Protein AF-A0A820RB05-F1 (afdb_monomer)

Foldseek 3Di:
DPDPPVPVVVVVVVVVVVPPDDPDPPPVVNVVVVVVVLLVVLLVLLCCVQVVDLLRVLVQLLQQLLVQLLCCCLPQVLQCCQCQVLVHSVLSCLLSVLLVLLLVLLLVVCVVCCVPFLALLLLLLQLLVLLCLLVCVLVDHDPDRDSVVSNVNSPSNSSNSNSSSNNNVSSLVVLCVVQVPPPDDDPSDRNSSSNVSNSVVSNVVCNVPVSVVLNVVQVVCCVVPVHSSVSCCVSSNVSSNVSSVSSNVSCPSAPPSVDSRDDRD

Solvent-accessible surface area (backbone atoms only — not comparable to full-atom values): 13908 Å² total; per-residue (Å²): 139,90,73,83,64,70,65,54,53,56,54,51,50,56,51,53,66,69,67,64,81,78,92,63,93,64,54,67,67,57,55,49,52,51,51,51,51,53,49,52,51,28,27,53,51,13,44,48,54,30,71,70,35,79,88,41,43,45,48,52,54,51,48,20,50,49,58,31,52,54,50,40,43,52,71,53,44,34,42,47,44,14,40,72,73,54,71,36,55,73,44,19,57,53,24,40,47,22,19,55,52,13,23,55,53,15,41,52,50,44,64,76,36,43,87,79,56,76,33,36,55,43,30,44,46,49,22,34,56,38,56,57,63,54,52,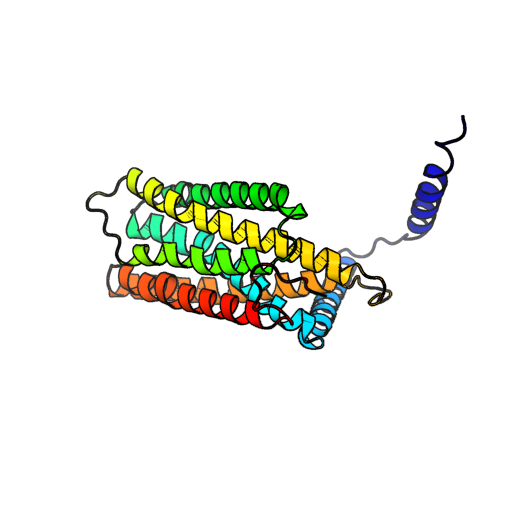53,58,49,72,62,74,78,92,65,83,50,71,67,56,36,53,58,53,7,60,61,26,20,55,37,19,19,18,51,29,26,22,54,55,34,43,52,51,48,50,49,69,66,45,68,51,82,89,57,75,52,98,88,52,56,50,47,60,10,36,50,46,24,42,52,51,51,19,51,53,50,40,68,52,48,52,59,54,52,48,53,48,38,51,52,41,25,73,74,66,78,44,56,45,72,39,31,42,50,61,47,36,49,47,46,50,52,51,25,49,51,33,43,56,33,50,54,67,48,77,65,34,89,44,75,73,35,79,87,125

Nearest PDB structures (foldseek):
  8uby-assembly1_A  TM=6.433E-01  e=1.296E-02  Homo sapiens
  7ckr-assembly1_A  TM=6.396E-01  e=4.768E-02  Homo sapiens
  6w4s-assembly1_F  TM=6.823E-01  e=4.422E-01  Homo sapiens
  8ufe-assembly1_A  TM=5.192E-01  e=5.232E-01  Mycolicibacterium smegmatis
  5a2o-assembly1_B  TM=4.614E-01  e=3.584E-01  Arabidopsis thaliana

Structure (mmCIF, N/CA/C/O backbone):
data_AF-A0A820RB05-F1
#
_entry.id   AF-A0A820RB05-F1
#
loop_
_atom_site.group_PDB
_atom_site.id
_atom_site.type_symbol
_atom_site.label_atom_id
_atom_site.label_alt_id
_atom_site.label_comp_id
_atom_site.label_asym_id
_atom_site.label_entity_id
_atom_site.label_seq_id
_atom_site.pdbx_PDB_ins_code
_atom_site.Cartn_x
_atom_site.Cartn_y
_atom_site.Cartn_z
_atom_site.occupancy
_atom_site.B_iso_or_equiv
_atom_site.auth_seq_id
_atom_site.auth_comp_id
_atom_site.auth_asym_id
_atom_site.auth_atom_id
_atom_site.pdbx_PDB_model_num
ATOM 1 N N . MET A 1 1 ? -8.448 36.927 37.871 1.00 46.12 1 MET A N 1
ATOM 2 C CA . MET A 1 1 ? -8.824 36.191 39.100 1.00 46.12 1 MET A CA 1
ATOM 3 C C . MET A 1 1 ? -10.015 35.299 38.739 1.00 46.12 1 MET A C 1
ATOM 5 O O . MET A 1 1 ? -10.913 35.816 38.096 1.00 46.12 1 MET A O 1
ATOM 9 N N . PHE A 1 2 ? -9.975 33.997 39.066 1.00 35.94 2 PHE A N 1
ATOM 10 C CA . PHE A 1 2 ? -11.057 32.983 38.962 1.00 35.94 2 PHE A CA 1
ATOM 11 C C . PHE A 1 2 ? -11.238 32.011 37.763 1.00 35.94 2 PHE A C 1
ATOM 13 O O . PHE A 1 2 ? -12.152 31.200 37.846 1.00 35.94 2 PHE A O 1
ATOM 20 N N . ILE A 1 3 ? -10.366 31.927 36.740 1.00 42.06 3 ILE A N 1
ATOM 21 C CA . ILE A 1 3 ? -10.474 30.833 35.722 1.00 42.06 3 ILE A CA 1
ATOM 22 C C . ILE A 1 3 ? -9.220 29.936 35.596 1.00 42.06 3 ILE A C 1
ATOM 24 O O . ILE A 1 3 ? -9.338 28.773 35.230 1.00 42.06 3 ILE A O 1
ATOM 28 N N . ASN A 1 4 ? -8.038 30.370 36.048 1.00 38.56 4 ASN A N 1
ATOM 29 C CA . ASN A 1 4 ? -6.803 29.559 35.954 1.00 38.56 4 ASN A CA 1
ATOM 30 C C . ASN A 1 4 ? -6.544 28.600 37.139 1.00 38.56 4 ASN A C 1
ATOM 32 O O . ASN A 1 4 ? -5.454 28.051 37.250 1.00 38.56 4 ASN A O 1
ATOM 36 N N . SER A 1 5 ? -7.507 28.412 38.049 1.00 43.28 5 SER A N 1
ATOM 37 C CA . SER A 1 5 ? -7.306 27.618 39.281 1.00 43.28 5 SER A CA 1
ATOM 38 C C . SER A 1 5 ? -7.978 26.236 39.249 1.00 43.28 5 SER A C 1
ATOM 40 O O . SER A 1 5 ? -7.581 25.340 39.989 1.00 43.28 5 SER A O 1
ATOM 42 N N . LEU A 1 6 ? -8.971 26.033 38.373 1.00 42.47 6 LEU A N 1
ATOM 43 C CA . LEU A 1 6 ? -9.782 24.807 38.358 1.00 42.47 6 LEU A CA 1
ATOM 44 C C . LEU A 1 6 ? -9.244 23.715 37.423 1.00 42.47 6 LEU A C 1
ATOM 46 O O . LEU A 1 6 ? -9.426 22.550 37.736 1.00 42.47 6 LEU A O 1
ATOM 50 N N . GLY A 1 7 ? -8.547 24.055 36.332 1.00 38.47 7 GLY A N 1
ATOM 51 C CA . GLY A 1 7 ? -7.932 23.053 35.442 1.00 38.47 7 GLY A CA 1
ATOM 52 C C . GLY A 1 7 ? -6.566 22.559 35.926 1.00 38.47 7 GLY A C 1
ATOM 53 O O . GLY A 1 7 ? -6.203 21.406 35.726 1.00 38.47 7 GLY A O 1
ATOM 54 N N . THR A 1 8 ? -5.813 23.418 36.611 1.00 42.19 8 THR A N 1
ATOM 55 C CA . THR A 1 8 ? -4.442 23.115 37.041 1.00 42.19 8 THR A CA 1
ATOM 56 C C . THR A 1 8 ? -4.422 22.182 38.250 1.00 42.19 8 THR A C 1
ATOM 58 O O . THR A 1 8 ? -3.553 21.325 38.336 1.00 42.19 8 THR A O 1
ATOM 61 N N . LYS A 1 9 ? -5.399 22.288 39.163 1.00 39.81 9 LYS A N 1
ATOM 62 C CA . LYS A 1 9 ? -5.487 21.392 40.329 1.00 39.81 9 LYS A CA 1
ATOM 63 C C . LYS A 1 9 ? -5.844 19.952 39.953 1.00 39.81 9 LYS A C 1
ATOM 65 O O . LYS A 1 9 ? -5.248 19.045 40.513 1.00 39.81 9 LYS A O 1
ATOM 70 N N . THR A 1 10 ? -6.731 19.737 38.980 1.00 42.94 10 THR A N 1
ATOM 71 C CA . THR A 1 10 ? -7.122 18.381 38.552 1.00 42.94 10 THR A CA 1
ATOM 72 C C . THR A 1 10 ? -5.995 17.671 37.803 1.00 42.94 10 THR A C 1
ATOM 74 O O . THR A 1 10 ? -5.767 16.490 38.023 1.00 42.94 10 THR A O 1
ATOM 77 N N . ILE A 1 11 ? -5.235 18.400 36.975 1.00 47.03 11 ILE A N 1
ATOM 78 C CA . ILE A 1 11 ? -4.078 17.839 36.257 1.00 47.03 11 ILE A CA 1
ATOM 79 C C . ILE A 1 11 ? -2.941 17.506 37.233 1.00 47.03 11 ILE A C 1
ATOM 81 O O . ILE A 1 11 ? -2.326 16.453 37.113 1.00 47.03 11 ILE A O 1
ATOM 85 N N . ILE A 1 12 ? -2.694 18.362 38.233 1.00 45.25 12 ILE A N 1
ATOM 86 C CA . ILE A 1 12 ? -1.641 18.124 39.230 1.00 45.25 12 ILE A CA 1
ATOM 87 C C . ILE A 1 12 ? -2.029 16.990 40.194 1.00 45.25 12 ILE A C 1
ATOM 89 O O . ILE A 1 12 ? -1.154 16.226 40.586 1.00 45.25 12 ILE A O 1
ATOM 93 N N . GLU A 1 13 ? -3.306 16.822 40.551 1.00 42.59 13 GLU A N 1
ATOM 94 C CA . GLU A 1 13 ? -3.750 15.689 41.380 1.00 42.59 13 GLU A CA 1
ATOM 95 C C . GLU A 1 13 ? -3.725 14.353 40.612 1.00 42.59 13 GLU A C 1
ATOM 97 O O . GLU A 1 13 ? -3.298 13.352 41.185 1.00 42.59 13 GLU A O 1
ATOM 102 N N . ASP A 1 14 ? -4.054 14.326 39.313 1.00 41.34 14 ASP A N 1
ATOM 103 C CA . ASP A 1 14 ? -3.932 13.115 38.480 1.00 41.34 14 ASP A CA 1
ATOM 104 C C . ASP A 1 14 ? -2.462 12.758 38.157 1.00 41.34 14 ASP A C 1
ATOM 106 O O . ASP A 1 14 ? -2.091 11.577 38.127 1.00 41.34 14 ASP A O 1
ATOM 110 N N . GLU A 1 15 ? -1.581 13.752 37.984 1.00 39.88 15 GLU A N 1
ATOM 111 C CA . GLU A 1 15 ? -0.133 13.515 37.871 1.00 39.88 15 GLU A CA 1
ATOM 112 C C . GLU A 1 15 ? 0.480 13.087 39.213 1.00 39.88 15 GLU A C 1
ATOM 114 O O . GLU A 1 15 ? 1.301 12.172 39.251 1.00 39.88 15 GLU A O 1
ATOM 119 N N . GLN A 1 16 ? 0.056 13.652 40.348 1.00 36.00 16 GLN A N 1
ATOM 120 C CA . GLN A 1 16 ? 0.587 13.247 41.655 1.00 36.00 16 GLN A CA 1
ATOM 121 C C . GLN A 1 16 ? 0.048 11.891 42.134 1.00 36.00 16 GLN A C 1
ATOM 123 O O . GLN A 1 16 ? 0.785 11.155 42.794 1.00 36.00 16 GLN A O 1
ATOM 128 N N . PHE A 1 17 ? -1.169 11.494 41.745 1.00 36.50 17 PHE A N 1
ATOM 129 C CA . PHE A 1 17 ? -1.708 10.164 42.057 1.00 36.50 17 PHE A CA 1
ATOM 130 C C . PHE A 1 17 ? -1.137 9.050 41.157 1.00 36.50 17 PHE A C 1
ATOM 132 O O . PHE A 1 17 ? -1.194 7.876 41.519 1.00 36.50 17 PHE A O 1
ATOM 139 N N . SER A 1 18 ? -0.522 9.393 40.018 1.00 37.91 18 SER A N 1
ATOM 140 C CA . SER A 1 18 ? 0.166 8.433 39.136 1.00 37.91 18 SER A CA 1
ATOM 141 C C . SER A 1 18 ? 1.693 8.390 39.309 1.00 37.91 18 SER A C 1
ATOM 143 O O . SER A 1 18 ? 2.326 7.416 38.893 1.00 37.91 18 SER A O 1
ATOM 145 N N . VAL A 1 19 ? 2.288 9.383 39.979 1.00 41.34 19 VAL A N 1
ATOM 146 C CA . VAL A 1 19 ? 3.733 9.428 40.295 1.00 41.34 19 VAL A CA 1
ATOM 147 C C . VAL A 1 19 ? 4.042 8.895 41.707 1.00 41.34 19 VAL A C 1
ATOM 149 O O . VAL A 1 19 ? 5.190 8.592 42.041 1.00 41.34 19 VAL A O 1
ATOM 152 N N . GLY A 1 20 ? 3.015 8.663 42.526 1.00 37.72 20 GLY A N 1
ATOM 153 C CA . GLY A 1 20 ? 3.130 7.957 43.796 1.00 37.72 20 GLY A CA 1
ATOM 154 C C . GLY A 1 20 ? 3.312 6.448 43.613 1.00 37.72 20 GLY A C 1
ATOM 155 O O . GLY A 1 20 ? 2.343 5.719 43.436 1.00 37.72 20 GLY A O 1
ATOM 156 N N . ASN A 1 21 ? 4.552 5.981 43.788 1.00 43.34 21 ASN A N 1
ATOM 157 C CA . ASN A 1 21 ? 4.917 4.601 44.140 1.00 43.34 21 ASN A CA 1
ATOM 158 C C . ASN A 1 21 ? 5.200 3.607 42.990 1.00 43.34 21 ASN A C 1
ATOM 160 O O . ASN A 1 21 ? 4.516 2.599 42.832 1.00 43.34 21 ASN A O 1
ATOM 164 N N . ARG A 1 22 ? 6.316 3.798 42.269 1.00 41.47 22 ARG A N 1
ATOM 165 C CA . ARG A 1 22 ? 7.107 2.675 41.718 1.00 41.47 22 ARG A CA 1
ATOM 166 C C . ARG A 1 22 ? 8.604 2.874 41.956 1.00 41.47 22 ARG A C 1
ATOM 168 O O . ARG A 1 22 ? 9.393 3.077 41.040 1.00 41.47 22 ARG A O 1
ATOM 175 N N . ASN A 1 23 ? 9.000 2.733 43.219 1.00 47.66 23 ASN A N 1
ATOM 176 C CA . ASN A 1 23 ? 10.333 2.236 43.542 1.00 47.66 23 ASN A CA 1
ATOM 177 C C . ASN A 1 23 ? 10.439 0.791 43.040 1.00 47.66 23 ASN A C 1
ATOM 179 O O . ASN A 1 23 ? 9.953 -0.124 43.690 1.00 47.66 23 ASN A O 1
ATOM 183 N N . HIS A 1 24 ? 11.066 0.583 41.887 1.00 45.50 24 HIS A N 1
ATOM 184 C CA . HIS A 1 24 ? 11.847 -0.618 41.616 1.00 45.50 24 HIS A CA 1
ATOM 185 C C . HIS A 1 24 ? 12.749 -0.336 40.418 1.00 45.50 24 HIS A C 1
ATOM 187 O O . HIS A 1 24 ? 12.265 0.004 39.339 1.00 45.50 24 HIS A O 1
ATOM 193 N N . LYS A 1 25 ? 14.054 -0.582 40.586 1.00 45.44 25 LYS A N 1
ATOM 194 C CA . LYS A 1 25 ? 14.908 -1.075 39.499 1.00 45.44 25 LYS A CA 1
ATOM 195 C C . LYS A 1 25 ? 14.245 -2.348 38.963 1.00 45.44 25 LYS A C 1
ATOM 197 O O . LYS A 1 25 ? 14.555 -3.455 39.393 1.00 45.44 25 LYS A O 1
ATOM 202 N N . THR A 1 26 ? 13.232 -2.197 38.124 1.00 58.88 26 THR A N 1
ATOM 203 C CA . THR A 1 26 ? 12.660 -3.301 37.374 1.00 58.88 26 THR A CA 1
ATOM 204 C C . THR A 1 26 ? 13.738 -3.682 36.380 1.00 58.88 26 THR A C 1
ATOM 206 O O . THR A 1 26 ? 14.224 -2.844 35.624 1.00 58.88 26 THR A O 1
ATOM 209 N N . ASN A 1 27 ? 14.192 -4.934 36.450 1.00 75.81 27 ASN A N 1
ATOM 210 C CA . ASN A 1 27 ? 15.124 -5.467 35.468 1.00 75.81 27 ASN A CA 1
ATOM 211 C C . ASN A 1 27 ? 14.570 -5.126 34.087 1.00 75.81 27 ASN A C 1
ATOM 213 O O . ASN A 1 27 ? 13.435 -5.487 33.786 1.00 75.81 27 ASN A O 1
ATOM 217 N N . TYR A 1 28 ? 15.349 -4.415 33.278 1.00 81.00 28 TYR A N 1
ATOM 218 C CA . TYR A 1 28 ? 14.935 -3.945 31.956 1.00 81.00 28 TYR A CA 1
ATOM 219 C C . TYR A 1 28 ? 14.316 -5.076 31.113 1.00 81.00 28 TYR A C 1
ATOM 221 O O . TYR A 1 28 ? 13.295 -4.891 30.460 1.00 81.00 28 TYR A O 1
ATOM 229 N N . LEU A 1 29 ? 14.854 -6.295 31.245 1.00 85.81 29 LEU A N 1
ATOM 230 C CA . LEU A 1 29 ? 14.300 -7.513 30.648 1.00 85.81 29 LEU A CA 1
ATOM 231 C C . LEU A 1 29 ? 12.877 -7.849 31.120 1.00 85.81 29 LEU A C 1
ATOM 233 O O . LEU A 1 29 ? 12.047 -8.243 30.310 1.00 85.81 29 LEU A O 1
ATOM 237 N N . LYS A 1 30 ? 12.568 -7.680 32.410 1.00 87.12 30 LYS A N 1
ATOM 238 C CA . LYS A 1 30 ? 11.220 -7.904 32.949 1.00 87.12 30 LYS A CA 1
ATOM 239 C C . LYS A 1 30 ? 10.230 -6.884 32.383 1.00 87.12 30 LYS A C 1
ATOM 241 O O . LYS A 1 30 ? 9.145 -7.280 31.978 1.00 87.12 30 LYS A O 1
ATOM 246 N N . ALA A 1 31 ? 10.627 -5.614 32.289 1.00 86.38 31 ALA A N 1
ATOM 247 C CA . ALA A 1 31 ? 9.805 -4.570 31.675 1.00 86.38 31 ALA A CA 1
ATOM 248 C C . ALA A 1 31 ? 9.569 -4.824 30.172 1.00 86.38 31 ALA A C 1
ATOM 250 O O . ALA A 1 31 ? 8.456 -4.641 29.686 1.00 86.38 31 ALA A O 1
ATOM 251 N N . LEU A 1 32 ? 10.585 -5.308 29.445 1.00 89.19 32 LEU A N 1
ATOM 252 C CA . LEU A 1 32 ? 10.444 -5.712 28.042 1.00 89.19 32 LEU A CA 1
ATOM 253 C C . LEU A 1 32 ? 9.474 -6.886 27.862 1.00 89.19 32 LEU A C 1
ATOM 255 O O . LEU A 1 32 ? 8.611 -6.831 26.989 1.00 89.19 32 LEU A O 1
ATOM 259 N N . ILE A 1 33 ? 9.596 -7.935 28.682 1.00 91.94 33 ILE A N 1
ATOM 260 C CA . ILE A 1 33 ? 8.706 -9.106 28.621 1.00 91.94 33 ILE A CA 1
ATOM 261 C C . ILE A 1 33 ? 7.266 -8.703 28.946 1.00 91.94 33 ILE A C 1
ATOM 263 O O . ILE A 1 33 ? 6.342 -9.123 28.253 1.00 91.94 33 ILE A O 1
ATOM 267 N N . GLU A 1 34 ? 7.072 -7.866 29.966 1.00 88.81 34 GLU A N 1
ATOM 268 C CA . GLU A 1 34 ? 5.757 -7.339 30.333 1.00 88.81 34 GLU A CA 1
ATOM 269 C C . GLU A 1 34 ? 5.155 -6.500 29.196 1.00 88.81 34 GLU A C 1
ATOM 271 O O . GLU A 1 34 ? 4.010 -6.722 28.807 1.00 88.81 34 GLU A O 1
ATOM 276 N N . GLY A 1 35 ? 5.947 -5.619 28.575 1.00 86.38 35 GLY A N 1
ATOM 277 C CA . GLY A 1 35 ? 5.527 -4.853 27.400 1.00 86.38 35 GLY A CA 1
ATOM 278 C C . GLY A 1 35 ? 5.151 -5.737 26.207 1.00 86.38 35 GLY A C 1
ATOM 279 O O . GLY A 1 35 ? 4.128 -5.507 25.563 1.00 86.38 35 GLY A O 1
ATOM 280 N N . PHE A 1 36 ? 5.927 -6.790 25.938 1.00 89.56 36 PHE A N 1
ATOM 281 C CA . PHE A 1 36 ? 5.632 -7.738 24.862 1.00 89.56 36 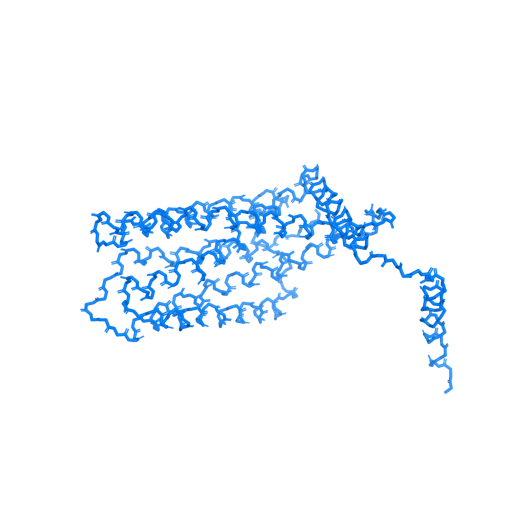PHE A CA 1
ATOM 282 C C . PHE A 1 36 ? 4.354 -8.543 25.137 1.00 89.56 36 PHE A C 1
ATOM 284 O O . PHE A 1 36 ? 3.532 -8.728 24.238 1.00 89.56 36 PHE A O 1
ATOM 291 N N . ALA A 1 37 ? 4.141 -8.976 26.382 1.00 88.56 37 ALA A N 1
ATOM 292 C CA . ALA A 1 37 ? 2.922 -9.668 26.789 1.00 88.56 37 ALA A CA 1
ATOM 293 C C . ALA A 1 37 ? 1.679 -8.770 26.647 1.00 88.56 37 ALA A C 1
ATOM 295 O O . ALA A 1 37 ? 0.663 -9.212 26.106 1.00 88.56 37 ALA A O 1
ATOM 296 N N . LEU A 1 38 ? 1.775 -7.499 27.056 1.00 88.12 38 LEU A N 1
ATOM 297 C CA . LEU A 1 38 ? 0.706 -6.506 26.889 1.00 88.12 38 LEU A CA 1
ATOM 298 C C . LEU A 1 38 ? 0.416 -6.212 25.411 1.00 88.12 38 LEU A C 1
ATOM 300 O O . LEU A 1 38 ? -0.746 -6.089 25.012 1.00 88.12 38 LEU A O 1
ATOM 304 N N . PHE A 1 39 ? 1.451 -6.149 24.571 1.00 89.00 39 PHE A N 1
ATOM 305 C CA . PHE A 1 39 ? 1.289 -6.003 23.125 1.00 89.00 39 PHE A CA 1
ATOM 306 C C . PHE A 1 39 ? 0.582 -7.220 22.507 1.00 89.00 39 PHE A C 1
ATOM 308 O O . PHE A 1 39 ? -0.375 -7.057 21.751 1.00 89.00 39 PHE A O 1
ATOM 315 N N . GLY A 1 40 ? 0.973 -8.440 22.890 1.00 91.12 40 GLY A N 1
ATOM 316 C CA . GLY A 1 40 ? 0.306 -9.674 22.462 1.00 91.12 40 GLY A CA 1
ATOM 317 C C . GLY A 1 40 ? -1.163 -9.735 22.894 1.00 91.12 40 GLY A C 1
ATOM 318 O O . GLY A 1 40 ? -2.034 -10.057 22.083 1.00 91.12 40 GLY A O 1
ATOM 319 N N . GLN A 1 41 ? -1.468 -9.344 24.136 1.00 89.00 41 GLN A N 1
ATOM 320 C CA . GLN A 1 41 ? -2.853 -9.199 24.602 1.00 89.00 41 GLN A CA 1
ATOM 321 C C . GLN A 1 41 ? -3.631 -8.159 23.791 1.00 89.00 41 GLN A C 1
ATOM 323 O O . GLN A 1 41 ? -4.795 -8.390 23.463 1.00 89.00 41 GLN A O 1
ATOM 328 N N . SER A 1 42 ? -2.994 -7.044 23.427 1.00 89.12 42 SER A N 1
ATOM 329 C CA . SER A 1 42 ? -3.601 -5.998 22.597 1.00 89.12 42 SER A CA 1
ATOM 330 C C . SER A 1 42 ? -3.943 -6.514 21.199 1.00 89.12 42 SER A C 1
ATOM 332 O O . SER A 1 42 ? -5.062 -6.299 20.735 1.00 89.12 42 SER A O 1
ATOM 334 N N . ILE A 1 43 ? -3.037 -7.264 20.561 1.00 92.62 43 ILE A N 1
ATOM 335 C CA . ILE A 1 43 ? -3.290 -7.922 19.269 1.00 92.62 43 ILE A CA 1
ATOM 336 C C . ILE A 1 43 ? -4.454 -8.909 19.388 1.00 92.62 43 ILE A C 1
ATOM 338 O O . ILE A 1 43 ? -5.370 -8.878 18.568 1.00 92.62 43 ILE A O 1
ATOM 342 N N . TYR A 1 44 ? -4.452 -9.768 20.411 1.00 92.06 44 TYR A N 1
ATOM 343 C CA . TYR A 1 44 ? -5.510 -10.760 20.609 1.00 92.06 44 TYR A CA 1
ATOM 344 C C . TYR A 1 44 ? -6.878 -10.104 20.829 1.00 92.06 44 TYR A C 1
ATOM 346 O O . TYR A 1 44 ? -7.866 -10.486 20.199 1.00 92.06 44 TYR A O 1
ATOM 354 N N . LEU A 1 45 ? -6.942 -9.083 21.688 1.00 89.38 45 LEU A N 1
ATOM 355 C CA . LEU A 1 45 ? -8.175 -8.347 21.949 1.00 89.38 45 LEU A CA 1
ATOM 356 C C . LEU A 1 45 ? -8.661 -7.608 20.695 1.00 89.38 45 LEU A C 1
ATOM 358 O O . LEU A 1 45 ? -9.848 -7.672 20.377 1.00 89.38 45 LEU A O 1
ATOM 362 N N . GLY A 1 46 ? -7.758 -6.952 19.961 1.00 89.75 46 GLY A N 1
ATOM 363 C CA . GLY A 1 46 ? -8.072 -6.264 18.709 1.00 89.75 46 GLY A CA 1
ATOM 364 C C . GLY A 1 46 ? -8.613 -7.217 17.649 1.00 89.75 46 GLY A C 1
ATOM 365 O O . GLY A 1 46 ? -9.665 -6.959 17.059 1.00 89.75 46 GLY A O 1
ATOM 366 N N . GLY A 1 47 ? -7.956 -8.366 17.484 1.00 90.00 47 GLY A N 1
ATOM 367 C CA . GLY A 1 47 ? -8.406 -9.439 16.602 1.00 90.00 47 GLY A CA 1
ATOM 368 C C . GLY A 1 47 ? -9.779 -9.968 17.002 1.00 90.00 47 GLY A C 1
ATOM 369 O O . GLY A 1 47 ? -10.664 -10.088 16.156 1.00 90.00 47 GLY A O 1
ATOM 370 N N . LYS A 1 48 ? -10.018 -10.186 18.301 1.00 90.25 48 LYS A N 1
ATOM 371 C CA . LYS A 1 48 ? -11.338 -10.578 18.813 1.00 90.25 48 LYS A CA 1
ATOM 372 C C . LYS A 1 48 ? -12.405 -9.533 18.479 1.00 90.25 48 LYS A C 1
ATOM 374 O O . LYS A 1 48 ? -13.481 -9.912 18.021 1.00 90.25 48 LYS A O 1
ATOM 379 N N . ILE A 1 49 ? -12.132 -8.239 18.660 1.00 88.56 49 ILE A N 1
ATOM 380 C CA . ILE A 1 49 ? -13.081 -7.158 18.340 1.00 88.56 49 ILE A CA 1
ATOM 381 C C . ILE A 1 49 ? -13.421 -7.146 16.845 1.00 88.56 49 ILE A C 1
ATOM 383 O O . ILE A 1 49 ? -14.602 -7.051 16.500 1.00 88.56 49 ILE A O 1
ATOM 387 N N . ILE A 1 50 ? -12.412 -7.254 15.975 1.00 90.31 50 ILE A N 1
ATOM 388 C CA . ILE A 1 50 ? -12.588 -7.187 14.517 1.00 90.31 50 ILE A CA 1
ATOM 389 C C . ILE A 1 50 ? -13.297 -8.427 13.975 1.00 90.31 50 ILE A C 1
ATOM 391 O O . ILE A 1 50 ? -14.234 -8.301 13.189 1.00 90.31 50 ILE A O 1
ATOM 395 N N . LEU A 1 51 ? -12.874 -9.620 14.396 1.00 90.00 51 LEU A N 1
ATOM 396 C CA . LEU A 1 51 ? -13.373 -10.881 13.848 1.00 90.00 51 LEU A CA 1
ATOM 397 C C . LEU A 1 51 ? -14.733 -11.290 14.428 1.00 90.00 51 LEU A C 1
ATOM 399 O O . LEU A 1 51 ? -15.506 -11.955 13.745 1.00 90.00 51 LEU A O 1
ATOM 403 N N . THR A 1 52 ? -15.064 -10.873 15.655 1.00 85.88 52 THR A N 1
ATOM 404 C CA . THR A 1 52 ? -16.369 -11.198 16.267 1.00 85.88 52 THR A CA 1
ATOM 405 C C . THR A 1 52 ? -17.476 -10.269 15.764 1.00 85.88 52 THR A C 1
ATOM 407 O O . THR A 1 52 ? -18.613 -10.694 15.557 1.00 85.88 52 THR A O 1
ATOM 410 N N . ASN A 1 53 ? -17.166 -8.989 15.537 1.00 83.25 53 ASN A N 1
ATOM 411 C CA . ASN A 1 53 ? -18.156 -8.007 15.111 1.00 83.25 53 ASN A CA 1
ATOM 412 C C . ASN A 1 53 ? -18.156 -7.856 13.589 1.00 83.25 53 ASN A C 1
ATOM 414 O O . ASN A 1 53 ? -17.264 -7.230 13.016 1.00 83.25 53 ASN A O 1
ATOM 418 N N . ARG A 1 54 ? -19.234 -8.301 12.929 1.00 79.56 54 ARG A N 1
ATOM 419 C CA . ARG A 1 54 ? -19.417 -8.127 11.471 1.00 79.56 54 ARG A CA 1
ATOM 420 C C . ARG A 1 54 ? -19.229 -6.680 10.993 1.00 79.56 54 ARG A C 1
ATOM 422 O O . ARG A 1 54 ? -18.801 -6.465 9.866 1.00 79.56 54 ARG A O 1
ATOM 429 N N . LYS A 1 55 ? -19.511 -5.693 11.854 1.00 81.75 55 LYS A N 1
ATOM 430 C CA . LYS A 1 55 ? -19.306 -4.263 11.571 1.00 81.75 55 LYS A CA 1
ATOM 431 C C . LYS A 1 55 ? -17.843 -3.902 11.284 1.00 81.75 55 LYS A C 1
ATOM 433 O O . LYS A 1 55 ? -17.611 -2.952 10.546 1.00 81.75 55 LYS A O 1
ATOM 438 N N . TYR A 1 56 ? -16.879 -4.617 11.861 1.00 86.62 56 TYR A N 1
ATOM 439 C CA . TYR A 1 56 ? -15.454 -4.291 11.765 1.00 86.62 56 TYR A CA 1
ATOM 440 C C . TYR A 1 56 ? -14.665 -5.264 10.888 1.00 86.62 56 TYR A C 1
ATOM 442 O O . TYR A 1 56 ? -13.551 -4.938 10.503 1.00 86.62 56 TYR A O 1
ATOM 450 N N . PHE A 1 57 ? -15.239 -6.411 10.515 1.00 88.19 57 PHE A N 1
ATOM 451 C CA . PHE A 1 57 ? -14.555 -7.451 9.737 1.00 88.19 57 PHE A CA 1
ATOM 452 C C . PHE A 1 57 ? -13.905 -6.938 8.438 1.00 88.19 57 PHE A C 1
ATOM 454 O O . PHE A 1 57 ? -12.787 -7.317 8.108 1.00 88.19 57 PHE A O 1
ATOM 461 N N . TRP A 1 58 ? -14.572 -6.023 7.732 1.00 91.38 58 TRP A N 1
ATOM 462 C CA . TRP A 1 58 ? -14.077 -5.408 6.494 1.00 91.38 58 TRP A CA 1
ATOM 463 C C . TRP A 1 58 ? -12.853 -4.498 6.688 1.00 91.38 58 TRP A C 1
ATOM 465 O O . TRP A 1 58 ? -12.146 -4.225 5.722 1.00 91.38 58 TRP A O 1
ATOM 475 N N . LEU A 1 59 ? -12.580 -4.035 7.915 1.00 91.25 59 LEU A N 1
ATOM 476 C CA . LEU A 1 59 ? -11.405 -3.211 8.200 1.00 91.25 59 LEU A CA 1
ATOM 477 C C . LEU A 1 59 ? -10.114 -3.993 7.987 1.00 91.25 59 LEU A C 1
ATOM 479 O O . LEU A 1 59 ? -9.135 -3.404 7.560 1.00 91.25 59 LEU A O 1
ATOM 483 N N . LEU A 1 60 ? -10.103 -5.302 8.248 1.00 92.62 60 LEU A N 1
ATOM 484 C CA . LEU A 1 60 ? -8.899 -6.114 8.081 1.00 92.62 60 LEU A CA 1
ATOM 485 C C . LEU A 1 60 ? -8.369 -6.086 6.634 1.00 92.62 60 LEU A C 1
ATOM 487 O O . LEU A 1 60 ? -7.226 -5.671 6.445 1.00 92.62 60 LEU A O 1
ATOM 491 N N . PRO A 1 61 ? -9.151 -6.466 5.602 1.00 92.06 61 PRO A N 1
ATOM 492 C CA . PRO A 1 61 ? -8.674 -6.383 4.227 1.00 92.06 61 PRO A CA 1
ATOM 493 C C . PRO A 1 61 ? -8.435 -4.935 3.777 1.00 92.06 61 PRO A C 1
ATOM 495 O O . PRO A 1 61 ? -7.406 -4.673 3.166 1.00 92.06 61 PRO A O 1
ATOM 498 N N . CYS A 1 62 ? -9.316 -3.985 4.111 1.00 93.25 62 CYS A N 1
ATOM 499 C CA . CYS A 1 62 ? -9.172 -2.592 3.665 1.00 93.25 62 CYS A CA 1
ATOM 500 C C . CYS A 1 62 ? -8.004 -1.842 4.316 1.00 93.25 62 CYS A C 1
ATOM 502 O O . CYS A 1 62 ? -7.476 -0.921 3.710 1.00 93.25 62 CYS A O 1
ATOM 504 N N . TYR A 1 63 ? -7.619 -2.199 5.540 1.00 94.06 63 TYR A N 1
ATOM 505 C CA . TYR A 1 63 ? -6.475 -1.600 6.219 1.00 94.06 63 TYR A CA 1
ATOM 506 C C . TYR A 1 63 ? -5.190 -2.313 5.810 1.00 94.06 63 TYR A C 1
ATOM 508 O O . TYR A 1 63 ? -4.256 -1.717 5.280 1.00 94.06 63 TYR A O 1
ATOM 516 N N . SER A 1 64 ? -5.135 -3.623 6.064 1.00 94.44 64 SER A N 1
ATOM 517 C CA . SER A 1 64 ? -3.875 -4.349 6.013 1.00 94.44 64 SER A CA 1
ATOM 518 C C . SER A 1 64 ? -3.402 -4.606 4.584 1.00 94.44 64 SER A C 1
ATOM 520 O O . SER A 1 64 ? -2.196 -4.555 4.354 1.00 94.44 64 SER A O 1
ATOM 522 N N . LEU A 1 65 ? -4.306 -4.868 3.627 1.00 94.62 65 LEU A N 1
ATOM 523 C CA . LEU A 1 65 ? -3.908 -5.104 2.231 1.00 94.62 65 LEU A CA 1
ATOM 524 C C . LEU A 1 65 ? -3.536 -3.811 1.513 1.00 94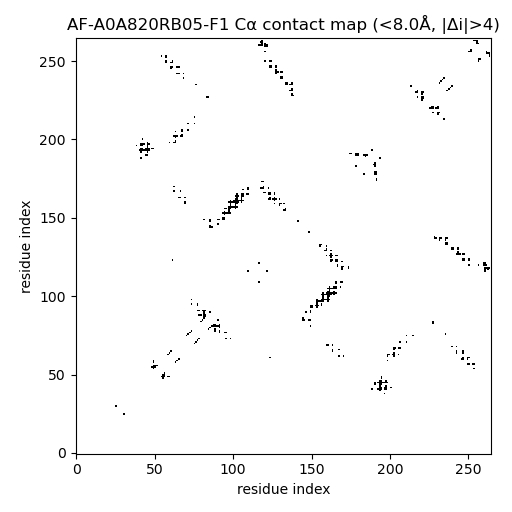.62 65 LEU A C 1
ATOM 526 O O . LEU A 1 65 ? -2.586 -3.816 0.735 1.00 94.62 65 LEU A O 1
ATOM 530 N N . THR A 1 66 ? -4.248 -2.722 1.786 1.00 94.31 66 THR A N 1
ATOM 531 C CA . THR A 1 66 ? -3.988 -1.422 1.161 1.00 94.31 66 THR A CA 1
ATOM 532 C C . THR A 1 66 ? -2.646 -0.854 1.616 1.00 94.31 66 THR A C 1
ATOM 534 O O . THR A 1 66 ? -1.780 -0.552 0.795 1.00 94.31 66 THR A O 1
ATOM 537 N N . LEU A 1 67 ? -2.384 -0.865 2.928 1.00 94.25 67 LEU A N 1
ATOM 538 C CA . LEU A 1 67 ? -1.086 -0.448 3.462 1.00 94.25 67 LEU A CA 1
ATOM 539 C C . LEU A 1 67 ? 0.052 -1.361 2.978 1.00 94.25 67 LEU A C 1
ATOM 541 O O . LEU A 1 67 ? 1.154 -0.899 2.677 1.00 94.25 67 LEU A O 1
ATOM 545 N N . TYR A 1 68 ? -0.221 -2.663 2.854 1.00 95.44 68 TYR A N 1
ATOM 546 C CA . TYR A 1 68 ? 0.716 -3.613 2.265 1.00 95.44 68 TYR A CA 1
ATOM 547 C C . TYR A 1 68 ? 1.077 -3.267 0.826 1.00 95.44 68 TYR A C 1
ATOM 549 O O . TYR A 1 68 ? 2.267 -3.188 0.511 1.00 95.44 68 TYR A O 1
ATOM 557 N N . ILE A 1 69 ? 0.079 -3.119 -0.048 1.00 95.31 69 ILE A N 1
ATOM 558 C CA . ILE A 1 69 ? 0.335 -2.983 -1.479 1.00 95.31 69 ILE A CA 1
ATOM 559 C C . ILE A 1 69 ? 1.039 -1.666 -1.769 1.00 95.31 69 ILE A C 1
ATOM 561 O O . ILE A 1 69 ? 1.994 -1.664 -2.540 1.00 95.31 69 ILE A O 1
ATOM 565 N N . HIS A 1 70 ? 0.662 -0.595 -1.069 1.00 95.25 70 HIS A N 1
ATOM 566 C CA . HIS A 1 70 ? 1.337 0.696 -1.145 1.00 95.25 70 HIS A CA 1
ATOM 567 C C . HIS A 1 70 ? 2.823 0.579 -0.792 1.00 95.25 70 HIS A C 1
ATOM 569 O O . HIS A 1 70 ? 3.706 0.896 -1.591 1.00 95.25 70 HIS A O 1
ATOM 575 N N . ARG A 1 71 ? 3.131 -0.015 0.366 1.00 94.94 71 ARG A N 1
ATOM 576 C CA . ARG A 1 71 ? 4.521 -0.196 0.810 1.00 94.94 71 ARG A CA 1
ATOM 577 C C . ARG A 1 71 ? 5.301 -1.154 -0.076 1.00 94.94 71 ARG A C 1
ATOM 579 O O . ARG A 1 71 ? 6.501 -0.958 -0.258 1.00 94.94 71 ARG A O 1
ATOM 586 N N . TYR A 1 72 ? 4.646 -2.165 -0.641 1.00 95.25 72 TYR A N 1
ATOM 587 C CA . TYR A 1 72 ? 5.250 -3.069 -1.615 1.00 95.25 72 TYR A CA 1
ATOM 588 C C . TYR A 1 72 ? 5.562 -2.362 -2.938 1.00 95.25 72 TYR A C 1
ATOM 590 O O . TYR A 1 72 ? 6.620 -2.597 -3.518 1.00 95.25 72 TYR A O 1
ATOM 598 N N . ILE A 1 73 ? 4.701 -1.455 -3.394 1.00 95.25 73 ILE A N 1
ATOM 599 C CA . ILE A 1 73 ? 4.946 -0.638 -4.583 1.00 95.25 73 ILE A CA 1
ATOM 600 C C . ILE A 1 73 ? 6.165 0.271 -4.366 1.00 95.25 73 ILE A C 1
ATOM 602 O O . ILE A 1 73 ? 7.076 0.283 -5.196 1.00 95.25 73 ILE A O 1
ATOM 606 N N . GLU A 1 74 ? 6.231 0.974 -3.236 1.00 94.50 74 GLU A N 1
ATOM 607 C CA . GLU A 1 74 ? 7.316 1.921 -2.946 1.00 94.50 74 GLU A CA 1
ATOM 608 C C . GLU A 1 74 ? 8.658 1.247 -2.663 1.00 94.50 74 GLU A C 1
ATOM 610 O O . GLU A 1 74 ? 9.689 1.669 -3.179 1.00 94.50 74 GLU A O 1
ATOM 615 N N . ASN A 1 75 ? 8.661 0.196 -1.843 1.00 92.69 75 ASN A N 1
ATOM 616 C CA . ASN A 1 75 ? 9.898 -0.401 -1.333 1.00 92.69 75 ASN A CA 1
ATOM 617 C C . ASN A 1 75 ? 10.281 -1.699 -2.052 1.00 92.69 75 ASN A C 1
ATOM 619 O O . ASN A 1 75 ? 11.438 -2.113 -2.010 1.00 92.69 75 ASN A O 1
ATOM 623 N N . GLY A 1 76 ? 9.320 -2.361 -2.697 1.00 91.62 76 GLY A N 1
ATOM 624 C CA . GLY A 1 76 ? 9.533 -3.582 -3.469 1.00 91.62 76 GLY A CA 1
ATOM 625 C C . GLY A 1 76 ? 9.663 -3.297 -4.962 1.00 91.62 76 GLY A C 1
ATOM 626 O O . GLY A 1 76 ? 10.667 -3.652 -5.573 1.00 91.62 76 GLY A O 1
ATOM 627 N N . ILE A 1 77 ? 8.670 -2.637 -5.563 1.00 93.81 77 ILE A N 1
ATOM 628 C CA . ILE A 1 77 ? 8.589 -2.452 -7.020 1.00 93.81 77 ILE A CA 1
ATOM 629 C C . ILE A 1 77 ? 9.446 -1.281 -7.515 1.00 93.81 77 ILE A C 1
ATOM 631 O O . ILE A 1 77 ? 10.203 -1.464 -8.471 1.00 93.81 77 ILE A O 1
ATOM 635 N N . ALA A 1 78 ? 9.382 -0.100 -6.891 1.00 94.38 78 ALA A N 1
ATOM 636 C CA . ALA A 1 78 ? 10.121 1.076 -7.366 1.00 94.38 78 ALA A CA 1
ATOM 637 C C . ALA A 1 78 ? 11.647 0.853 -7.463 1.00 94.38 78 ALA A C 1
ATOM 639 O O . ALA A 1 78 ? 12.218 1.181 -8.512 1.00 94.38 78 ALA A O 1
ATOM 640 N N . PRO A 1 79 ? 12.319 0.197 -6.490 1.00 94.06 79 PRO A N 1
ATOM 641 C CA . PRO A 1 79 ? 13.741 -0.118 -6.615 1.00 94.06 79 PRO A CA 1
ATOM 642 C C . PRO A 1 79 ? 14.037 -1.092 -7.756 1.00 94.06 79 PRO A C 1
ATOM 644 O O . PRO A 1 79 ? 15.073 -0.983 -8.412 1.00 94.06 79 PRO A O 1
ATOM 647 N N . GLN A 1 80 ? 13.126 -2.029 -8.033 1.00 91.75 80 GLN A N 1
ATOM 648 C CA . GLN A 1 80 ? 13.275 -2.981 -9.134 1.00 91.75 80 GLN A CA 1
ATOM 649 C C . GLN A 1 80 ? 13.085 -2.300 -10.490 1.00 91.75 80 GLN A C 1
ATOM 651 O O . GLN A 1 80 ? 13.836 -2.586 -11.419 1.00 91.75 80 GLN A O 1
ATOM 656 N N . ILE A 1 81 ? 12.154 -1.348 -10.605 1.00 91.44 81 ILE A N 1
ATOM 657 C CA . ILE A 1 81 ? 12.033 -0.493 -11.793 1.00 91.44 81 ILE A CA 1
ATOM 658 C C . ILE A 1 81 ? 13.343 0.275 -12.002 1.00 91.44 81 ILE A C 1
ATOM 660 O O . ILE A 1 81 ? 13.961 0.187 -13.062 1.00 91.44 81 ILE A O 1
ATOM 664 N N . ALA A 1 82 ? 13.808 0.988 -10.981 1.00 92.50 82 ALA A N 1
ATOM 665 C CA . ALA A 1 82 ? 15.006 1.811 -11.072 1.00 92.50 82 ALA A CA 1
ATOM 666 C C . ALA A 1 82 ? 16.241 0.979 -11.467 1.00 92.50 82 ALA A C 1
ATOM 668 O O . ALA A 1 82 ? 16.903 1.254 -12.467 1.00 92.50 82 ALA A O 1
ATOM 669 N N . LYS A 1 83 ? 16.498 -0.119 -10.748 1.00 90.88 83 LYS A N 1
ATOM 670 C CA . LYS A 1 83 ? 17.678 -0.965 -10.961 1.00 90.88 83 LYS A CA 1
ATOM 671 C C . LYS A 1 83 ? 17.609 -1.806 -12.236 1.00 90.88 83 LYS A C 1
ATOM 673 O O . LYS A 1 83 ? 18.627 -1.970 -12.899 1.00 90.88 83 LYS A O 1
ATOM 678 N N . ARG A 1 84 ? 16.455 -2.398 -12.562 1.00 85.88 84 ARG A N 1
ATOM 679 C CA . ARG A 1 84 ? 16.349 -3.430 -13.614 1.00 85.88 84 ARG A CA 1
ATOM 680 C C . ARG A 1 84 ? 15.742 -2.913 -14.916 1.00 85.88 84 ARG A C 1
ATOM 682 O O . ARG A 1 84 ? 16.112 -3.420 -15.968 1.00 85.88 84 ARG A O 1
ATOM 689 N N . TYR A 1 85 ? 14.849 -1.921 -14.866 1.00 84.56 85 TYR A N 1
ATOM 690 C CA . TYR A 1 85 ? 14.325 -1.260 -16.070 1.00 84.56 85 TYR A CA 1
ATOM 691 C C . TYR A 1 85 ? 15.172 -0.065 -16.486 1.00 84.56 85 TYR A C 1
ATOM 693 O O . TYR A 1 85 ? 15.483 0.087 -17.662 1.00 84.56 85 TYR A O 1
ATOM 701 N N . LEU A 1 86 ? 15.522 0.791 -15.527 1.00 88.31 86 LEU A N 1
ATOM 702 C CA . LEU A 1 86 ? 16.216 2.047 -15.802 1.00 88.31 86 LEU A CA 1
ATOM 703 C C . LEU A 1 86 ? 17.731 1.967 -15.575 1.00 88.31 86 LEU A C 1
ATOM 705 O O . LEU A 1 86 ? 18.422 2.956 -15.784 1.00 88.31 86 LEU A O 1
ATOM 709 N N . GLN A 1 87 ? 18.245 0.806 -15.155 1.00 89.19 87 GLN A N 1
ATOM 710 C CA . GLN A 1 87 ? 19.673 0.542 -14.927 1.00 89.19 87 GLN A CA 1
ATOM 711 C C . GLN A 1 87 ? 20.365 1.515 -13.954 1.00 89.19 87 GLN A C 1
ATOM 713 O O . GLN A 1 87 ? 21.590 1.574 -13.899 1.00 89.19 87 GLN A O 1
ATOM 718 N N . ASN A 1 88 ? 19.597 2.249 -13.145 1.00 91.75 88 ASN A N 1
ATOM 719 C CA . ASN A 1 88 ? 20.111 3.170 -12.143 1.00 91.75 88 ASN A CA 1
ATOM 720 C C . ASN A 1 88 ? 19.240 3.094 -10.886 1.00 91.75 88 ASN A C 1
ATOM 722 O O . ASN A 1 88 ? 18.082 3.507 -10.887 1.00 91.75 88 ASN A O 1
ATOM 726 N N . SER A 1 89 ? 19.803 2.569 -9.798 1.00 92.00 89 SER A N 1
ATOM 727 C CA . SER A 1 89 ? 19.092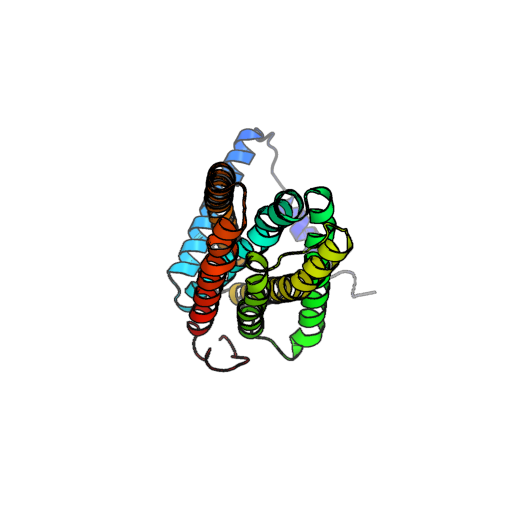 2.385 -8.529 1.00 92.00 89 SER A CA 1
ATOM 728 C C . SER A 1 89 ? 18.712 3.691 -7.829 1.00 92.00 89 SER A C 1
ATOM 730 O O . SER A 1 89 ? 17.725 3.709 -7.098 1.00 92.00 89 SER A O 1
ATOM 732 N N . GLU A 1 90 ? 19.449 4.782 -8.050 1.00 93.31 90 GLU A N 1
ATOM 733 C CA . GLU A 1 90 ? 19.205 6.074 -7.389 1.00 93.31 90 GLU A CA 1
ATOM 734 C C . GLU A 1 90 ? 17.875 6.688 -7.828 1.00 93.31 90 GLU A C 1
ATOM 736 O O . GLU A 1 90 ? 17.177 7.333 -7.046 1.00 93.31 90 GLU A O 1
ATOM 741 N N . TRP A 1 91 ? 17.455 6.406 -9.063 1.00 95.31 91 TRP A N 1
ATOM 742 C CA . TRP A 1 91 ? 16.194 6.905 -9.609 1.00 95.31 91 TRP A CA 1
ATOM 743 C C . TRP A 1 91 ? 14.962 6.338 -8.897 1.00 95.31 91 TRP A C 1
ATOM 745 O O . TRP A 1 91 ? 13.870 6.882 -9.052 1.00 95.31 91 TRP A O 1
ATOM 755 N N . SER A 1 92 ? 15.125 5.315 -8.050 1.00 96.00 92 SER A N 1
ATOM 756 C CA . SER A 1 92 ? 14.064 4.864 -7.148 1.00 96.00 92 SER A CA 1
ATOM 757 C C . SER A 1 92 ? 13.613 5.979 -6.207 1.00 96.00 92 SER A C 1
ATOM 759 O O . SER A 1 92 ? 12.430 6.054 -5.896 1.00 96.00 92 SER A O 1
ATOM 761 N N . GLN A 1 93 ? 14.520 6.861 -5.773 1.00 95.62 93 GLN A N 1
ATOM 762 C CA . GLN A 1 93 ? 14.175 7.975 -4.885 1.00 95.62 93 GLN A CA 1
ATOM 763 C C . GLN A 1 93 ? 13.298 9.012 -5.589 1.00 95.62 93 GLN A C 1
ATOM 765 O O . GLN A 1 93 ? 12.393 9.561 -4.973 1.00 95.62 93 GLN A O 1
ATOM 770 N N . ILE A 1 94 ? 13.518 9.239 -6.888 1.00 96.44 94 ILE A N 1
ATOM 771 C CA . ILE A 1 94 ? 12.670 10.119 -7.706 1.00 96.44 94 ILE A CA 1
ATOM 772 C C . ILE A 1 94 ? 11.268 9.513 -7.833 1.00 96.44 94 ILE A C 1
ATOM 774 O O . ILE A 1 94 ? 10.275 10.204 -7.618 1.00 96.44 94 ILE A O 1
ATOM 778 N N . ILE A 1 95 ? 11.186 8.212 -8.137 1.00 96.25 95 ILE A N 1
ATOM 779 C CA . ILE A 1 95 ? 9.912 7.493 -8.284 1.00 96.25 95 ILE A CA 1
ATOM 780 C C . ILE A 1 95 ? 9.114 7.523 -6.973 1.00 96.25 95 ILE A C 1
ATOM 782 O O . ILE A 1 95 ? 7.956 7.940 -6.968 1.00 96.25 95 ILE A O 1
ATOM 786 N N . VAL A 1 96 ? 9.744 7.145 -5.856 1.00 97.00 96 VAL A N 1
ATOM 787 C CA . VAL A 1 96 ? 9.121 7.171 -4.521 1.00 97.00 96 VAL A CA 1
ATOM 788 C C . VAL A 1 96 ? 8.800 8.604 -4.087 1.00 97.00 96 VAL A C 1
ATOM 790 O O . VAL A 1 96 ? 7.760 8.842 -3.485 1.00 97.00 96 VAL A O 1
ATOM 793 N N . GLY A 1 97 ? 9.622 9.589 -4.459 1.00 97.06 97 GLY A N 1
ATOM 794 C CA . GLY A 1 97 ? 9.335 11.005 -4.225 1.00 97.06 97 GLY A CA 1
ATOM 795 C C . GLY A 1 97 ? 8.019 11.465 -4.860 1.00 97.06 97 GLY A C 1
ATOM 796 O O . GLY A 1 97 ? 7.294 12.253 -4.255 1.00 97.06 97 GLY A O 1
ATOM 797 N N . GLY A 1 98 ? 7.668 10.924 -6.033 1.00 96.44 98 GLY A N 1
ATOM 798 C CA . GLY A 1 98 ? 6.352 11.122 -6.644 1.00 96.44 98 GLY A CA 1
ATOM 799 C C . GLY A 1 98 ? 5.211 10.578 -5.778 1.00 96.44 98 GLY A C 1
ATOM 800 O O . GLY A 1 98 ? 4.228 11.282 -5.558 1.00 96.44 98 GLY A O 1
ATOM 801 N N . SER A 1 99 ? 5.371 9.371 -5.228 1.00 97.00 99 SER A N 1
ATOM 802 C CA . SER A 1 99 ? 4.411 8.770 -4.290 1.00 97.00 99 SER A CA 1
ATOM 803 C C . SER A 1 99 ? 4.217 9.630 -3.038 1.00 97.00 99 SER A C 1
ATOM 805 O O . SER A 1 99 ? 3.102 10.059 -2.760 1.00 97.00 99 SER A O 1
ATOM 807 N N . ASN A 1 100 ? 5.305 10.003 -2.355 1.00 97.12 100 ASN A N 1
ATOM 808 C CA . ASN A 1 100 ? 5.261 10.839 -1.147 1.00 97.12 100 ASN A CA 1
ATOM 809 C C . ASN A 1 100 ? 4.600 12.206 -1.399 1.00 97.12 100 ASN A C 1
ATOM 811 O O . ASN A 1 100 ? 3.865 12.727 -0.560 1.00 97.12 100 ASN A O 1
ATOM 815 N N . PHE A 1 101 ? 4.855 12.813 -2.563 1.00 97.94 101 PHE A N 1
ATOM 816 C CA . PHE A 1 101 ? 4.175 14.048 -2.950 1.00 97.94 101 PHE A CA 1
ATOM 817 C C . PHE A 1 101 ? 2.672 13.822 -3.169 1.00 97.94 101 PHE A C 1
ATOM 819 O O . PHE A 1 101 ? 1.852 14.631 -2.734 1.00 97.94 101 PHE A O 1
ATOM 826 N N . GLY A 1 102 ? 2.305 12.698 -3.786 1.00 97.25 102 GLY A N 1
ATOM 827 C CA . GLY A 1 102 ? 0.927 12.222 -3.863 1.00 97.25 102 GLY A CA 1
ATOM 828 C C . GLY A 1 102 ? 0.271 12.082 -2.492 1.00 97.25 102 GLY A C 1
ATOM 829 O O . GLY A 1 102 ? -0.822 12.611 -2.297 1.00 97.25 102 GLY A O 1
ATOM 830 N N . GLU A 1 103 ? 0.951 11.447 -1.532 1.00 97.38 103 GLU A N 1
ATOM 831 C CA . GLU A 1 103 ? 0.462 11.282 -0.157 1.00 97.38 103 GLU A CA 1
ATOM 832 C C . GLU A 1 103 ? 0.138 12.630 0.495 1.00 97.38 103 GLU A C 1
ATOM 834 O O . GLU A 1 103 ? -0.939 12.810 1.066 1.00 97.38 103 GLU A O 1
ATOM 839 N N . LEU A 1 104 ? 1.031 13.615 0.348 1.00 97.44 104 LEU A N 1
ATOM 840 C CA . LEU A 1 104 ? 0.801 14.975 0.835 1.00 97.44 104 LEU A CA 1
ATOM 841 C C . LEU A 1 104 ? -0.469 15.588 0.222 1.00 97.44 104 LEU A C 1
ATOM 843 O O . LEU A 1 104 ? -1.288 16.163 0.943 1.00 97.44 104 LEU A O 1
ATOM 847 N N . LEU A 1 105 ? -0.660 15.457 -1.094 1.00 97.25 105 LEU A N 1
ATOM 848 C CA . LEU A 1 105 ? -1.859 15.960 -1.772 1.00 97.25 105 LEU A CA 1
ATOM 849 C C . LEU A 1 105 ? -3.131 15.234 -1.312 1.00 97.25 105 LEU A C 1
ATOM 851 O O . LEU A 1 105 ? -4.158 15.884 -1.101 1.00 97.25 105 LEU A O 1
ATOM 855 N N . GLY A 1 106 ? -3.066 13.914 -1.127 1.00 95.81 106 GLY A N 1
ATOM 856 C CA . GLY A 1 106 ? -4.167 13.094 -0.618 1.00 95.81 106 GLY A CA 1
ATOM 857 C C . GLY A 1 106 ? -4.576 13.517 0.788 1.00 95.81 106 GLY A C 1
ATOM 858 O O . GLY A 1 106 ? -5.746 13.814 1.036 1.00 95.81 106 GLY A O 1
ATOM 859 N N . ALA A 1 107 ? -3.598 13.667 1.682 1.00 95.62 107 ALA A N 1
ATOM 860 C CA . ALA A 1 107 ? -3.801 14.130 3.050 1.00 95.62 107 ALA A CA 1
ATOM 861 C C . ALA A 1 107 ? -4.443 15.521 3.114 1.00 95.62 107 ALA A C 1
ATOM 863 O O . ALA A 1 107 ? -5.421 15.726 3.841 1.00 95.62 107 ALA A O 1
ATOM 864 N N . LEU A 1 108 ? -3.945 16.470 2.314 1.00 95.38 108 LEU A N 1
ATOM 865 C CA . LEU A 1 108 ? -4.537 17.805 2.200 1.00 95.38 108 LEU A CA 1
ATOM 866 C C . LEU A 1 108 ? -5.979 17.732 1.684 1.00 95.38 108 LEU A C 1
ATOM 868 O O . LEU A 1 108 ? -6.862 18.409 2.214 1.00 95.38 108 LEU A O 1
ATOM 872 N N . CYS A 1 109 ? -6.244 16.888 0.686 1.00 94.06 109 CYS A N 1
ATOM 873 C CA . CYS A 1 109 ? -7.582 16.714 0.134 1.00 94.06 109 CYS A CA 1
ATOM 874 C C . CYS A 1 109 ? -8.561 16.165 1.182 1.00 94.06 109 CYS A C 1
ATOM 876 O O . CYS A 1 109 ? -9.642 16.732 1.362 1.00 94.06 109 CYS A O 1
ATOM 878 N N . VAL A 1 110 ? -8.169 15.125 1.929 1.00 93.25 110 VAL A N 1
ATOM 879 C CA . VAL A 1 110 ? -8.964 14.589 3.045 1.00 93.25 110 VAL A CA 1
ATOM 880 C C . VAL A 1 110 ? -9.229 15.677 4.075 1.00 93.25 110 VAL A C 1
ATOM 882 O O . VAL A 1 110 ? -10.379 15.865 4.470 1.00 93.25 110 VAL A O 1
ATOM 885 N N . PHE A 1 111 ? -8.207 16.434 4.479 1.00 91.50 111 PHE A N 1
ATOM 886 C CA . PHE A 1 111 ? -8.343 17.503 5.468 1.00 91.50 111 PHE A CA 1
ATOM 887 C C . PHE A 1 111 ? -9.394 18.542 5.051 1.00 91.50 111 PHE A C 1
ATOM 889 O O . PHE A 1 111 ? -10.335 18.813 5.802 1.00 91.50 111 PHE A O 1
ATOM 896 N N . PHE A 1 112 ? -9.308 19.064 3.823 1.00 92.38 112 PHE A N 1
ATOM 897 C CA . PHE A 1 112 ? -10.282 20.040 3.323 1.00 92.38 112 PHE A CA 1
ATOM 898 C C . PHE A 1 112 ? -11.680 19.439 3.113 1.00 92.38 112 PHE A C 1
ATOM 900 O O . PHE A 1 112 ? -12.687 20.118 3.333 1.00 92.38 112 PHE A O 1
ATOM 907 N N . LEU A 1 113 ? -11.772 18.163 2.727 1.00 90.25 113 LEU A N 1
ATOM 908 C CA . LEU A 1 113 ? -13.042 17.487 2.453 1.00 90.25 113 LEU A CA 1
ATOM 909 C C . LEU A 1 113 ? -13.646 16.767 3.663 1.00 90.25 113 LEU A C 1
ATOM 911 O O . LEU A 1 113 ? -14.770 16.280 3.549 1.00 90.25 113 LEU A O 1
ATOM 915 N N . THR A 1 114 ? -12.994 16.762 4.829 1.00 84.31 114 THR A N 1
ATOM 916 C CA . THR A 1 114 ? -13.426 16.018 6.033 1.00 84.31 114 THR A CA 1
ATOM 917 C C . THR A 1 114 ? -14.862 16.354 6.455 1.00 84.31 114 THR A C 1
ATOM 919 O O . THR A 1 114 ? -15.614 15.491 6.909 1.00 84.31 114 THR A O 1
ATOM 922 N N . LYS A 1 115 ? -15.303 17.607 6.267 1.00 82.81 115 LYS A N 1
ATOM 923 C CA . LYS A 1 115 ? -16.686 18.017 6.583 1.00 82.81 115 LYS A CA 1
ATOM 924 C C . LYS A 1 115 ? -17.723 17.430 5.616 1.00 82.81 115 LYS A C 1
ATOM 926 O O . LYS A 1 115 ? -18.855 17.183 6.033 1.00 82.81 115 LYS A O 1
ATOM 931 N N . LYS A 1 116 ? -17.349 17.222 4.348 1.00 85.44 116 LYS A N 1
ATOM 932 C CA . LYS A 1 116 ? -18.229 16.779 3.252 1.00 85.44 116 LYS A CA 1
ATOM 933 C C . LYS A 1 116 ? -18.202 15.259 3.067 1.00 85.44 116 LYS A C 1
ATOM 935 O O . LYS A 1 116 ? -19.251 14.639 2.905 1.00 85.44 116 LYS A O 1
ATOM 940 N N . ILE A 1 117 ? -17.018 14.657 3.107 1.00 85.00 117 ILE A N 1
ATOM 941 C CA . ILE A 1 117 ? -16.787 13.222 2.940 1.00 85.00 117 ILE A CA 1
ATOM 942 C C . ILE A 1 117 ? -16.384 12.657 4.299 1.00 85.00 117 ILE A C 1
ATOM 944 O O . ILE A 1 117 ? -15.223 12.710 4.688 1.00 85.00 117 ILE A O 1
ATOM 948 N N . ARG A 1 118 ? -17.371 12.138 5.035 1.00 79.94 118 ARG A N 1
ATOM 949 C CA . ARG A 1 118 ? -17.143 11.511 6.346 1.00 79.94 118 ARG A CA 1
ATOM 950 C C . ARG A 1 118 ? -16.825 10.023 6.237 1.00 79.94 118 ARG A C 1
ATOM 952 O O . ARG A 1 118 ? -16.258 9.457 7.164 1.00 79.94 118 ARG A O 1
ATOM 959 N N . SER A 1 119 ? -17.236 9.378 5.145 1.00 86.50 119 SER A N 1
ATOM 960 C CA . SER A 1 119 ? -17.045 7.944 4.972 1.00 86.50 119 SER A CA 1
ATOM 961 C C . SER A 1 119 ? -15.641 7.624 4.450 1.00 86.50 119 SER A C 1
ATOM 963 O O . SER A 1 119 ? -15.253 8.177 3.418 1.00 86.50 119 SER A O 1
ATOM 965 N N . PRO A 1 120 ? -14.911 6.680 5.073 1.00 89.31 120 PRO A N 1
ATOM 966 C CA . PRO A 1 120 ? -13.633 6.193 4.549 1.00 89.31 120 PRO A CA 1
ATOM 967 C C . PRO A 1 120 ? -13.788 5.394 3.243 1.00 89.31 120 PRO A C 1
ATOM 969 O O . PRO A 1 120 ? -12.836 5.236 2.487 1.00 89.31 120 PRO A O 1
ATOM 972 N N . ILE A 1 121 ? -14.997 4.908 2.934 1.00 90.94 121 ILE A N 1
ATOM 973 C CA . ILE A 1 121 ? -15.259 4.050 1.766 1.00 90.94 121 ILE A CA 1
ATOM 974 C C . ILE A 1 121 ? -14.989 4.766 0.439 1.00 90.94 121 ILE A C 1
ATOM 976 O O . ILE A 1 121 ? -14.542 4.127 -0.510 1.00 90.94 121 ILE A O 1
ATOM 980 N N . VAL A 1 122 ? -15.244 6.077 0.360 1.00 91.62 122 VAL A N 1
ATOM 981 C CA . VAL A 1 122 ? -14.980 6.859 -0.863 1.00 91.62 122 VAL A CA 1
ATOM 982 C C . VAL A 1 122 ? -13.501 6.788 -1.222 1.00 91.62 122 VAL A C 1
ATOM 984 O O . VAL A 1 122 ? -13.161 6.527 -2.373 1.00 91.62 122 VAL A O 1
ATOM 987 N N . TRP A 1 123 ? -12.645 6.988 -0.223 1.00 93.75 123 TRP A N 1
ATOM 988 C CA . TRP A 1 123 ? -11.199 7.014 -0.389 1.00 93.75 123 TRP A CA 1
ATOM 989 C C . TRP A 1 123 ? -10.649 5.631 -0.721 1.00 93.75 123 TRP A C 1
ATOM 991 O O . TRP A 1 123 ? -9.915 5.510 -1.689 1.00 93.75 123 TRP A O 1
ATOM 1001 N N . LEU A 1 124 ? -11.115 4.583 -0.036 1.00 93.06 124 LEU A N 1
ATOM 1002 C CA . LEU A 1 124 ? -10.744 3.195 -0.347 1.00 93.06 124 LEU A CA 1
ATOM 1003 C C . LEU A 1 124 ? -11.112 2.776 -1.776 1.00 93.06 124 LEU A C 1
ATOM 1005 O O . LEU A 1 124 ? -10.359 2.076 -2.448 1.00 93.06 124 LEU A O 1
ATOM 1009 N N . ARG A 1 125 ? -12.290 3.186 -2.260 1.00 93.88 125 ARG A N 1
ATOM 1010 C CA . ARG A 1 125 ? -12.699 2.905 -3.643 1.00 93.88 125 ARG A CA 1
ATOM 1011 C C . ARG A 1 125 ? -11.839 3.664 -4.634 1.00 93.88 125 ARG A C 1
ATOM 1013 O O . ARG A 1 125 ? -11.434 3.089 -5.640 1.00 93.88 125 ARG A O 1
ATOM 1020 N N . LEU A 1 126 ? -11.575 4.936 -4.348 1.00 93.94 126 LEU A N 1
ATOM 1021 C CA . LEU A 1 126 ? -10.707 5.752 -5.177 1.00 93.94 126 LEU A CA 1
ATOM 1022 C C . LEU A 1 126 ? -9.306 5.134 -5.257 1.00 93.94 126 LEU A C 1
ATOM 1024 O O . LEU A 1 126 ? -8.830 4.918 -6.365 1.00 93.94 126 LEU A O 1
ATOM 1028 N N . ASP A 1 127 ? -8.710 4.767 -4.123 1.00 94.44 127 ASP A N 1
ATOM 1029 C CA . ASP A 1 127 ? -7.406 4.103 -4.072 1.00 94.44 127 ASP A CA 1
ATOM 1030 C C . ASP A 1 127 ? -7.391 2.813 -4.904 1.00 94.44 127 ASP A C 1
ATOM 1032 O O . ASP A 1 127 ? -6.583 2.672 -5.823 1.00 94.44 127 ASP A O 1
ATOM 1036 N N . SER A 1 128 ? -8.389 1.939 -4.717 1.00 93.75 128 SER A N 1
ATOM 1037 C CA . SER A 1 128 ? -8.489 0.690 -5.483 1.00 93.75 128 SER A CA 1
ATOM 1038 C C . SER A 1 128 ? -8.508 0.905 -7.004 1.00 93.75 128 SER A C 1
ATOM 1040 O O . SER A 1 128 ? -7.983 0.080 -7.753 1.00 93.75 128 SER A O 1
ATOM 1042 N N . ILE A 1 129 ? -9.075 2.020 -7.476 1.00 94.94 129 ILE A N 1
ATOM 1043 C CA . ILE A 1 129 ? -9.088 2.380 -8.898 1.00 94.94 129 ILE A CA 1
ATOM 1044 C C . ILE A 1 129 ? -7.732 2.950 -9.321 1.00 94.94 129 ILE A C 1
ATOM 1046 O O . ILE A 1 129 ? -7.216 2.585 -10.378 1.00 94.94 129 ILE A O 1
ATOM 1050 N N . LEU A 1 130 ? -7.145 3.830 -8.508 1.00 94.88 130 LEU A N 1
ATOM 1051 C CA . LEU A 1 130 ? -5.864 4.474 -8.801 1.00 94.88 130 LEU A CA 1
ATOM 1052 C C . LEU A 1 130 ? -4.723 3.457 -8.896 1.00 94.88 130 LEU A C 1
ATOM 1054 O O . LEU A 1 130 ? -3.853 3.620 -9.750 1.00 94.88 130 LEU A O 1
ATOM 1058 N N . LEU A 1 131 ? -4.782 2.356 -8.139 1.00 93.62 131 LEU A N 1
ATOM 1059 C CA . LEU A 1 131 ? -3.851 1.228 -8.246 1.00 93.62 131 LEU A CA 1
ATOM 1060 C C . LEU A 1 131 ? -3.682 0.693 -9.684 1.00 93.62 131 LEU A C 1
ATOM 1062 O O . LEU A 1 131 ? -2.579 0.298 -10.071 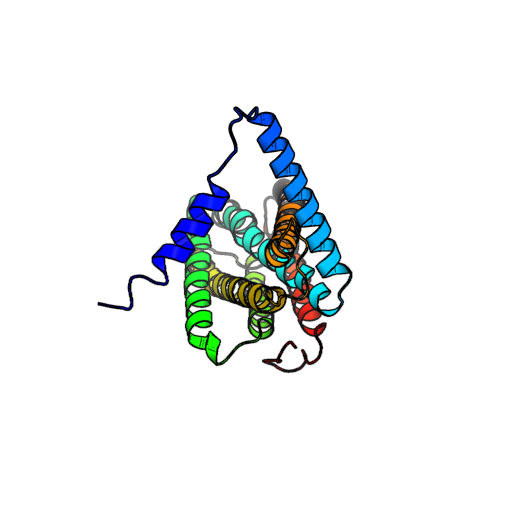1.00 93.62 131 LEU A O 1
ATOM 1066 N N . PHE A 1 132 ? -4.730 0.731 -10.518 1.00 94.00 132 PHE A N 1
ATOM 1067 C CA . PHE A 1 132 ? -4.650 0.273 -11.913 1.00 94.00 132 PHE A CA 1
ATOM 1068 C C . PHE A 1 132 ? -3.771 1.149 -12.806 1.00 94.00 132 PHE A C 1
ATOM 1070 O O . PHE A 1 132 ? -3.373 0.707 -13.884 1.00 94.00 132 PHE A O 1
ATOM 1077 N N . ILE A 1 133 ? -3.409 2.359 -12.373 1.00 93.62 133 ILE A N 1
ATOM 1078 C CA . ILE A 1 133 ? -2.482 3.211 -13.121 1.00 93.62 133 ILE A CA 1
ATOM 1079 C C . ILE A 1 133 ? -1.145 2.496 -13.318 1.00 93.62 133 ILE A C 1
ATOM 1081 O O . ILE A 1 133 ? -0.545 2.657 -14.366 1.00 93.62 133 ILE A O 1
ATOM 1085 N N . LEU A 1 134 ? -0.691 1.633 -12.404 1.00 92.75 134 LEU A N 1
ATOM 1086 C CA . LEU A 1 134 ? 0.573 0.909 -12.595 1.00 92.75 134 LEU A CA 1
ATOM 1087 C C . LEU A 1 134 ? 0.534 -0.189 -13.659 1.00 92.75 134 LEU A C 1
ATOM 1089 O O . LEU A 1 134 ? 1.583 -0.719 -14.034 1.00 92.75 134 LEU A O 1
ATOM 1093 N N . TRP A 1 135 ? -0.642 -0.520 -14.188 1.00 93.06 135 TRP A N 1
ATOM 1094 C CA . TRP A 1 135 ? -0.805 -1.623 -15.128 1.00 93.06 135 TRP A CA 1
ATOM 1095 C C . TRP A 1 135 ? -0.084 -1.397 -16.468 1.00 93.06 135 TRP A C 1
ATOM 1097 O O . TRP A 1 135 ? 0.183 -2.360 -17.183 1.00 93.06 135 TRP A O 1
ATOM 1107 N N . TYR A 1 136 ? 0.305 -0.157 -16.801 1.00 92.00 136 TYR A N 1
ATOM 1108 C CA . TYR A 1 136 ? 1.120 0.115 -17.995 1.00 92.00 136 TYR A CA 1
ATOM 1109 C C . TYR A 1 136 ? 2.598 -0.282 -17.827 1.00 92.00 136 TYR A C 1
ATOM 1111 O O . TYR A 1 136 ? 3.278 -0.525 -18.826 1.00 92.00 136 TYR A O 1
ATOM 1119 N N . LEU A 1 137 ? 3.120 -0.361 -16.594 1.00 90.69 137 LEU A N 1
ATOM 1120 C CA . LEU A 1 137 ? 4.550 -0.573 -16.336 1.00 90.69 137 LEU A CA 1
ATOM 1121 C C . LEU A 1 137 ? 5.137 -1.844 -16.969 1.00 90.69 137 LEU A C 1
ATOM 1123 O O . LEU A 1 137 ? 6.237 -1.757 -17.515 1.00 90.69 137 LEU A O 1
ATOM 1127 N N . PRO A 1 138 ? 4.465 -3.015 -16.955 1.00 89.56 138 PRO A N 1
ATOM 1128 C CA . PRO A 1 138 ? 4.994 -4.214 -17.604 1.00 89.56 138 PRO A CA 1
ATOM 1129 C C . PRO A 1 138 ? 5.164 -4.061 -19.124 1.00 89.56 138 PRO A C 1
ATOM 1131 O O . PRO A 1 138 ? 5.973 -4.762 -19.736 1.00 89.56 138 PRO A O 1
ATOM 1134 N N . PHE A 1 139 ? 4.406 -3.149 -19.735 1.00 89.00 139 PHE A N 1
ATOM 1135 C CA . PHE A 1 139 ? 4.412 -2.899 -21.175 1.00 89.00 139 PHE A CA 1
ATOM 1136 C C . PHE A 1 139 ? 5.319 -1.726 -21.559 1.00 89.00 139 PHE A C 1
ATOM 1138 O O . PHE A 1 139 ? 5.813 -1.682 -22.687 1.00 89.00 139 PHE A O 1
ATOM 1145 N N . TYR A 1 140 ? 5.612 -0.822 -20.622 1.00 87.00 140 TYR A N 1
ATOM 1146 C CA . TYR A 1 140 ? 6.460 0.341 -20.851 1.00 87.00 140 TYR A CA 1
ATOM 1147 C C . TYR A 1 140 ? 7.862 -0.068 -21.331 1.00 87.00 140 TYR A C 1
ATOM 1149 O O . TYR A 1 140 ? 8.570 -0.836 -20.679 1.00 87.00 140 TYR A O 1
ATOM 1157 N N . ASN A 1 141 ? 8.274 0.409 -22.509 1.00 81.62 141 ASN A N 1
ATOM 1158 C CA . ASN A 1 141 ? 9.609 0.168 -23.059 1.00 81.62 141 ASN A CA 1
ATOM 1159 C C . ASN A 1 141 ? 10.274 1.488 -23.455 1.00 81.62 141 ASN A C 1
ATOM 1161 O O . ASN A 1 141 ? 10.082 1.940 -24.585 1.00 81.62 141 ASN A O 1
ATOM 1165 N N . PRO A 1 142 ? 11.030 2.132 -22.553 1.00 79.19 142 PRO A N 1
ATOM 1166 C CA . PRO A 1 142 ? 11.756 3.329 -22.933 1.00 79.19 142 PRO A CA 1
ATOM 1167 C C . PRO A 1 142 ? 12.860 2.963 -23.933 1.00 79.19 142 PRO A C 1
ATOM 1169 O O . PRO A 1 142 ? 13.712 2.126 -23.645 1.00 79.19 142 PRO A O 1
ATOM 1172 N N . SER A 1 143 ? 12.853 3.598 -25.107 1.00 73.88 143 SER A N 1
ATOM 1173 C CA . SER A 1 143 ? 13.876 3.404 -26.147 1.00 73.88 143 SER A CA 1
ATOM 1174 C C . SER A 1 143 ? 15.249 3.940 -25.735 1.00 73.88 143 SER A C 1
ATOM 1176 O O . SER A 1 143 ? 16.272 3.437 -26.191 1.00 73.88 143 SER A O 1
ATOM 1178 N N . THR A 1 144 ? 15.281 4.938 -24.850 1.00 81.25 144 THR A N 1
ATOM 1179 C CA . THR A 1 144 ? 16.500 5.501 -24.266 1.00 81.25 144 THR A CA 1
ATOM 1180 C C . THR A 1 144 ? 16.401 5.499 -22.749 1.00 81.25 144 THR A C 1
ATOM 1182 O O . THR A 1 144 ? 15.392 5.917 -22.180 1.00 81.25 144 THR A O 1
ATOM 1185 N N . ILE A 1 145 ? 17.451 5.042 -22.069 1.00 87.50 145 ILE A N 1
ATOM 11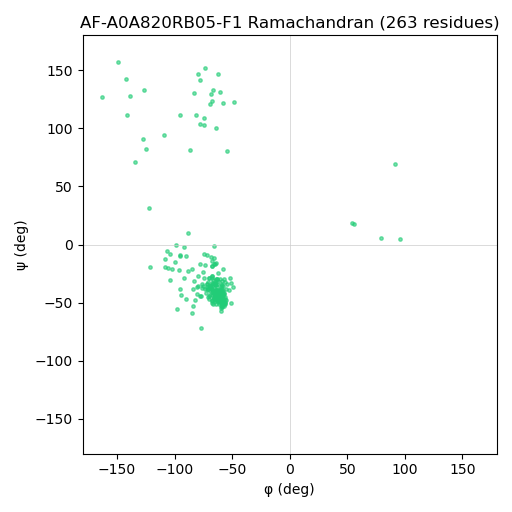86 C CA . ILE A 1 145 ? 17.523 5.064 -20.607 1.00 87.50 145 ILE A CA 1
ATOM 1187 C C . ILE A 1 145 ? 17.953 6.468 -20.178 1.00 87.50 145 ILE A C 1
ATOM 1189 O O . ILE A 1 145 ? 19.068 6.902 -20.449 1.00 87.50 145 ILE A O 1
ATOM 1193 N N . SER A 1 146 ? 17.043 7.206 -19.545 1.00 89.69 146 SER A N 1
ATOM 1194 C CA . SER A 1 146 ? 17.279 8.579 -19.099 1.00 89.69 146 SER A CA 1
ATOM 1195 C C . SER A 1 146 ? 16.470 8.901 -17.845 1.00 89.69 146 SER A C 1
ATOM 1197 O O . SER A 1 146 ? 15.412 8.312 -17.605 1.00 89.69 146 SER A O 1
ATOM 1199 N N . VAL A 1 147 ? 16.931 9.904 -17.092 1.00 91.69 147 VAL A N 1
ATOM 1200 C CA . VAL A 1 147 ? 16.258 10.418 -15.884 1.00 91.69 147 VAL A CA 1
ATOM 1201 C C . VAL A 1 147 ? 14.827 10.877 -16.189 1.00 91.69 147 VAL A C 1
ATOM 1203 O O . VAL A 1 147 ? 13.940 10.767 -15.346 1.00 91.69 147 VAL A O 1
ATOM 1206 N N . LYS A 1 148 ? 14.559 11.338 -17.419 1.00 92.00 148 LYS A N 1
ATOM 1207 C CA . LYS A 1 148 ? 13.216 11.736 -17.861 1.00 92.00 148 LYS A CA 1
ATOM 1208 C C . LYS A 1 148 ? 12.195 10.610 -17.675 1.00 92.00 148 LYS A C 1
ATOM 1210 O O . LYS A 1 148 ? 11.070 10.876 -17.266 1.00 92.00 148 LYS A O 1
ATOM 1215 N N . ASN A 1 149 ? 12.582 9.356 -17.914 1.00 91.44 149 ASN A N 1
ATOM 1216 C CA . ASN A 1 149 ? 11.686 8.217 -17.707 1.00 91.44 149 ASN A CA 1
ATOM 1217 C C . ASN A 1 149 ? 11.386 7.977 -16.229 1.00 91.44 149 ASN A C 1
ATOM 1219 O O . ASN A 1 149 ? 10.261 7.616 -15.901 1.00 91.44 149 ASN A O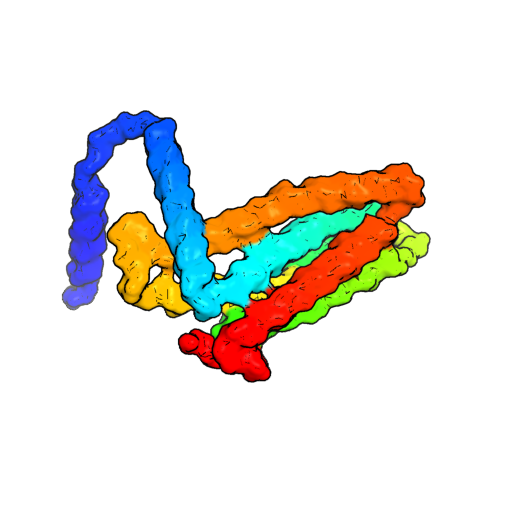 1
ATOM 1223 N N . ALA A 1 150 ? 12.360 8.210 -15.343 1.00 93.00 150 ALA A N 1
ATOM 1224 C CA . ALA A 1 150 ? 12.130 8.134 -13.904 1.00 93.00 150 ALA A CA 1
ATOM 1225 C C . ALA A 1 150 ? 11.091 9.171 -13.458 1.00 93.00 150 ALA A C 1
ATOM 1227 O O . ALA A 1 150 ? 10.190 8.830 -12.702 1.00 93.00 150 ALA A O 1
ATOM 1228 N N . TRP A 1 151 ? 11.149 10.396 -13.993 1.00 94.88 151 TRP A N 1
ATOM 1229 C CA . TRP A 1 151 ? 10.134 11.426 -13.742 1.00 94.88 151 TRP A CA 1
ATOM 1230 C C . TRP A 1 151 ? 8.756 11.071 -14.307 1.00 94.88 151 TRP A C 1
ATOM 1232 O O . TRP A 1 151 ? 7.755 11.290 -13.634 1.00 94.88 151 TRP A O 1
ATOM 1242 N N . ILE A 1 152 ? 8.680 10.485 -15.506 1.00 93.00 152 ILE A N 1
ATOM 1243 C CA . ILE A 1 152 ? 7.407 10.005 -16.075 1.00 93.00 152 ILE A CA 1
ATOM 1244 C C . ILE A 1 152 ? 6.787 8.929 -15.174 1.00 93.00 152 ILE A C 1
ATOM 1246 O O . ILE A 1 152 ? 5.593 8.972 -14.883 1.00 93.00 152 ILE A O 1
ATOM 1250 N N . ILE A 1 153 ? 7.599 7.991 -14.684 1.00 94.25 153 ILE A N 1
ATOM 1251 C CA . ILE A 1 153 ? 7.130 6.955 -13.759 1.00 94.25 153 ILE A CA 1
ATOM 1252 C C . ILE A 1 153 ? 6.739 7.580 -12.413 1.00 94.25 153 ILE A C 1
ATOM 1254 O O . ILE A 1 153 ? 5.680 7.250 -11.888 1.00 94.25 153 ILE A O 1
ATOM 1258 N N . ALA A 1 154 ? 7.507 8.542 -11.894 1.00 96.00 154 ALA A N 1
ATOM 1259 C CA . ALA A 1 154 ? 7.165 9.278 -10.676 1.00 96.00 154 ALA A CA 1
ATOM 1260 C C . ALA A 1 154 ? 5.803 9.985 -10.786 1.00 96.00 154 ALA A C 1
ATOM 1262 O O . ALA A 1 154 ? 5.008 9.924 -9.852 1.00 96.00 154 ALA A O 1
ATOM 1263 N N . LEU A 1 155 ? 5.480 10.576 -11.945 1.00 95.56 155 LEU A N 1
ATOM 1264 C CA . LEU A 1 155 ? 4.159 11.168 -12.196 1.00 95.56 155 LEU A CA 1
ATOM 1265 C C . LEU A 1 155 ? 3.030 10.138 -12.076 1.00 95.56 155 LEU A C 1
ATOM 1267 O O . LEU A 1 155 ? 1.963 10.469 -11.569 1.00 95.56 155 LEU A O 1
ATOM 1271 N N . SER A 1 156 ? 3.260 8.890 -12.492 1.00 94.94 156 SER A N 1
ATOM 1272 C CA . SER A 1 156 ? 2.275 7.812 -12.320 1.00 94.94 156 SER A CA 1
ATOM 1273 C C . SER A 1 156 ? 2.150 7.305 -10.878 1.00 94.94 156 SER A C 1
ATOM 1275 O O . SER A 1 156 ? 1.140 6.693 -10.546 1.00 94.94 156 SER A O 1
ATOM 1277 N N . PHE A 1 157 ? 3.134 7.589 -10.017 1.00 96.19 157 PHE A N 1
ATOM 1278 C CA . PHE A 1 157 ? 3.092 7.265 -8.588 1.00 96.19 157 PHE A CA 1
ATOM 1279 C C . PHE A 1 157 ? 2.362 8.337 -7.762 1.00 96.19 157 PHE A C 1
ATOM 1281 O O . PHE A 1 157 ? 1.848 8.015 -6.695 1.00 96.19 157 PHE A O 1
ATOM 1288 N N . ILE A 1 158 ? 2.231 9.576 -8.260 1.00 97.31 158 ILE A N 1
ATOM 1289 C CA . ILE A 1 158 ? 1.491 10.647 -7.562 1.00 97.31 158 ILE A CA 1
ATOM 1290 C C . ILE A 1 158 ? 0.037 10.238 -7.259 1.00 97.31 158 ILE A C 1
ATOM 1292 O O . ILE A 1 158 ? -0.377 10.357 -6.106 1.00 97.31 158 ILE A O 1
ATOM 1296 N N . PRO A 1 159 ? -0.765 9.732 -8.218 1.00 95.88 159 PRO A N 1
ATOM 1297 C CA . PRO A 1 159 ? -2.126 9.308 -7.908 1.00 95.88 159 PRO A CA 1
ATOM 1298 C C . PRO A 1 159 ? -2.181 8.127 -6.929 1.00 95.88 159 PRO A C 1
ATOM 1300 O O . PRO A 1 159 ? -3.122 8.035 -6.153 1.00 95.88 159 PRO A O 1
ATOM 1303 N N . LEU A 1 160 ? -1.175 7.249 -6.922 1.00 95.12 160 LEU A N 1
ATOM 1304 C CA . LEU A 1 160 ? -1.122 6.117 -5.989 1.00 95.12 160 LEU A CA 1
ATOM 1305 C C . LEU A 1 160 ? -0.925 6.594 -4.557 1.00 95.12 160 LEU A C 1
ATOM 1307 O O . LEU A 1 160 ? -1.714 6.249 -3.686 1.00 95.12 160 LEU A O 1
ATOM 1311 N N . GLY A 1 161 ? 0.074 7.452 -4.332 1.00 95.62 161 GLY A N 1
ATOM 1312 C CA . GLY A 1 161 ? 0.283 8.055 -3.020 1.00 95.62 161 GLY A CA 1
ATOM 1313 C C . GLY A 1 161 ? -0.930 8.870 -2.572 1.00 95.62 161 GLY A C 1
ATOM 1314 O O . GLY A 1 161 ? -1.315 8.820 -1.407 1.00 95.62 161 GLY A O 1
ATOM 1315 N N . PHE A 1 162 ? -1.595 9.565 -3.503 1.00 97.00 162 PHE A N 1
ATOM 1316 C CA . PHE A 1 162 ? -2.834 10.292 -3.218 1.00 97.00 162 PHE A CA 1
ATOM 1317 C C . PHE A 1 162 ? -3.949 9.368 -2.713 1.00 97.00 162 PHE A C 1
ATOM 1319 O O . PHE A 1 162 ? -4.596 9.689 -1.714 1.00 97.00 162 PHE A O 1
ATOM 1326 N N . GLY A 1 163 ? -4.180 8.246 -3.404 1.00 95.31 163 GLY A N 1
ATOM 1327 C CA . GLY A 1 163 ? -5.149 7.226 -3.001 1.00 95.31 163 GLY A CA 1
ATOM 1328 C C . GLY A 1 163 ? -4.829 6.673 -1.616 1.00 95.31 163 GLY A C 1
ATOM 1329 O O . GLY A 1 163 ? -5.665 6.787 -0.716 1.00 95.31 163 GLY A O 1
ATOM 1330 N N . SER A 1 164 ? -3.585 6.224 -1.434 1.00 95.25 164 SER A N 1
ATOM 1331 C CA . SER A 1 164 ? -3.126 5.590 -0.200 1.00 95.25 164 SER A CA 1
ATOM 1332 C C . SER A 1 164 ? -3.196 6.511 1.020 1.00 95.25 164 SER A C 1
ATOM 1334 O O . SER A 1 164 ? -3.695 6.122 2.071 1.00 95.25 164 SER A O 1
ATOM 1336 N N . ALA A 1 165 ? -2.773 7.773 0.918 1.00 95.38 165 ALA A N 1
ATOM 1337 C CA . ALA A 1 165 ? -2.937 8.695 2.045 1.00 95.38 165 ALA A CA 1
ATOM 1338 C C . ALA A 1 165 ? -4.417 8.996 2.326 1.00 95.38 165 ALA A C 1
ATOM 1340 O O . ALA A 1 165 ? -4.821 9.171 3.480 1.00 95.38 165 ALA A O 1
ATOM 1341 N N . GLY A 1 166 ? -5.230 9.055 1.267 1.00 93.56 166 GLY A N 1
ATOM 1342 C CA . GLY A 1 166 ? -6.671 9.226 1.361 1.00 93.56 166 GLY A CA 1
ATOM 1343 C C . GLY A 1 166 ? -7.328 8.131 2.199 1.00 93.56 166 GLY A C 1
ATOM 1344 O O . GLY A 1 166 ? -8.099 8.420 3.125 1.00 93.56 166 GLY A O 1
ATOM 1345 N N . ASP A 1 167 ? -7.028 6.872 1.884 1.00 93.19 167 ASP A N 1
ATOM 1346 C CA . ASP A 1 167 ? -7.556 5.742 2.634 1.00 93.19 167 ASP A CA 1
ATOM 1347 C C . ASP A 1 167 ? -7.008 5.673 4.062 1.00 93.19 167 ASP A C 1
ATOM 1349 O O . ASP A 1 167 ? -7.824 5.626 4.979 1.00 93.19 167 ASP A O 1
ATOM 1353 N N . ASP A 1 168 ? -5.697 5.774 4.290 1.00 93.19 168 ASP A N 1
ATOM 1354 C CA . ASP A 1 168 ? -5.096 5.568 5.613 1.00 93.19 168 ASP A CA 1
ATOM 1355 C C . ASP A 1 168 ? -5.623 6.602 6.614 1.00 93.19 168 ASP A C 1
ATOM 1357 O O . ASP A 1 168 ? -6.123 6.269 7.693 1.00 93.19 168 ASP A O 1
ATOM 1361 N N . ILE A 1 169 ? -5.632 7.880 6.228 1.00 93.31 169 ILE A N 1
ATOM 1362 C CA . ILE A 1 169 ? -6.101 8.966 7.097 1.00 93.31 169 ILE A CA 1
ATOM 1363 C C . ILE A 1 169 ? -7.599 8.828 7.379 1.00 93.31 169 ILE A C 1
ATOM 1365 O O . ILE A 1 169 ? -8.031 8.952 8.531 1.00 93.31 169 ILE A O 1
ATOM 1369 N N . SER A 1 170 ? -8.409 8.563 6.349 1.00 92.50 170 SER A N 1
ATOM 1370 C CA . SER A 1 170 ? -9.860 8.455 6.523 1.00 92.50 170 SER A CA 1
ATOM 1371 C C . SER A 1 170 ? -10.258 7.211 7.324 1.00 92.50 170 SER A C 1
ATOM 1373 O O . SER A 1 170 ? -11.165 7.276 8.161 1.00 92.50 170 SER A O 1
ATOM 1375 N N . LEU A 1 171 ? -9.556 6.092 7.133 1.00 91.81 171 LEU A N 1
ATOM 1376 C CA . LEU A 1 171 ? -9.777 4.839 7.844 1.00 91.81 171 LEU A CA 1
ATOM 1377 C C . LEU A 1 171 ? -9.351 4.961 9.309 1.00 91.81 171 LEU A C 1
ATOM 1379 O O . LEU A 1 171 ? -10.120 4.587 10.196 1.00 91.81 171 LEU A O 1
ATOM 1383 N N . ASN A 1 172 ? -8.195 5.573 9.581 1.00 91.69 172 ASN A N 1
ATOM 1384 C CA . ASN A 1 172 ? -7.747 5.876 10.941 1.00 91.69 172 ASN A CA 1
ATOM 1385 C C . ASN A 1 172 ? -8.747 6.781 11.671 1.00 91.69 172 ASN A C 1
ATOM 1387 O O . ASN A 1 172 ? -9.129 6.486 12.805 1.00 91.69 172 ASN A O 1
ATOM 1391 N N . ALA A 1 173 ? -9.240 7.838 11.020 1.00 90.38 173 ALA A N 1
ATOM 1392 C CA . ALA A 1 173 ? -10.261 8.715 11.595 1.00 90.38 173 ALA A CA 1
ATOM 1393 C C . ALA A 1 173 ? -11.579 7.967 11.883 1.00 90.38 173 ALA A C 1
ATOM 1395 O O . ALA A 1 173 ? -12.214 8.171 12.927 1.00 90.38 173 ALA A O 1
ATOM 1396 N N . TYR A 1 174 ? -11.990 7.057 10.995 1.00 89.44 174 TYR A N 1
ATOM 1397 C CA . TYR A 1 174 ? -13.165 6.211 11.209 1.00 89.44 174 TYR A CA 1
ATOM 1398 C C . TYR A 1 174 ? -12.989 5.245 12.391 1.00 89.44 174 TYR A C 1
ATOM 1400 O O . TYR A 1 174 ? -13.895 5.116 13.218 1.00 89.44 174 TYR A O 1
ATOM 1408 N N . ILE A 1 175 ? -11.833 4.588 12.508 1.00 89.56 175 ILE A N 1
ATOM 1409 C CA . ILE A 1 175 ? -11.530 3.672 13.616 1.00 89.56 175 ILE A CA 1
ATOM 1410 C C . ILE A 1 175 ? -11.537 4.440 14.944 1.00 89.56 175 ILE A C 1
ATOM 1412 O O . ILE A 1 175 ? -12.201 4.021 15.896 1.00 89.56 175 ILE A O 1
ATOM 1416 N N . GLN A 1 176 ? -10.878 5.602 14.987 1.00 88.50 176 GLN A N 1
ATOM 1417 C CA . GLN A 1 176 ? -10.838 6.473 16.164 1.00 88.50 176 GLN A CA 1
ATOM 1418 C C . GLN A 1 176 ? -12.236 6.930 16.593 1.00 88.50 176 GLN A C 1
ATOM 1420 O O . GLN A 1 176 ? -12.594 6.798 17.763 1.00 88.50 176 GLN A O 1
ATOM 1425 N N . SER A 1 177 ? -13.067 7.410 15.666 1.00 86.19 177 SER A N 1
ATOM 1426 C CA . SER A 1 177 ? -14.437 7.858 15.977 1.00 86.19 177 SER A CA 1
ATOM 1427 C C . SER A 1 177 ? -15.395 6.711 16.328 1.00 86.19 177 SER A C 1
ATOM 1429 O O . SER A 1 177 ? -16.319 6.892 17.122 1.00 86.19 177 SER A O 1
ATOM 1431 N N . SER A 1 178 ? -15.172 5.512 15.786 1.00 83.31 178 SER A N 1
ATOM 1432 C CA . SER A 1 178 ? -16.018 4.344 16.049 1.00 83.31 178 SER A CA 1
ATOM 1433 C C . SER A 1 178 ? -15.717 3.660 17.382 1.00 83.31 178 SER A C 1
ATOM 1435 O O . SER A 1 178 ? -16.642 3.160 18.020 1.00 83.31 178 SER A O 1
ATOM 1437 N N . LEU A 1 179 ? -14.445 3.617 17.793 1.00 80.12 179 LEU A N 1
ATOM 1438 C CA . LEU A 1 179 ? -13.978 2.874 18.974 1.00 80.12 179 LEU A CA 1
ATOM 1439 C C . LEU A 1 179 ? -13.683 3.755 20.192 1.00 80.12 179 LEU A C 1
ATOM 1441 O O . LEU A 1 179 ? -13.470 3.228 21.281 1.00 80.12 179 LEU A O 1
ATOM 1445 N N . SER A 1 180 ? -13.714 5.080 20.046 1.00 71.19 180 SER A N 1
ATOM 1446 C CA . SER A 1 180 ? -13.674 6.017 21.181 1.00 71.19 180 SER A CA 1
ATOM 1447 C C . SER A 1 180 ? -14.947 5.983 22.038 1.00 71.19 180 SER A C 1
ATOM 1449 O O . SER A 1 180 ? -14.967 6.542 23.135 1.00 71.19 180 SER A O 1
ATOM 1451 N N . LYS A 1 181 ? -16.012 5.307 21.580 1.00 64.00 181 LYS A N 1
ATOM 1452 C CA . LYS A 1 181 ? -17.261 5.168 22.335 1.00 64.00 181 LYS A CA 1
ATOM 1453 C C . LYS A 1 181 ? -17.037 4.308 23.598 1.00 64.00 181 LYS A C 1
ATOM 1455 O O . LYS A 1 181 ? -16.480 3.216 23.503 1.00 64.00 181 LYS A O 1
ATOM 1460 N N . PRO A 1 182 ? -17.518 4.738 24.780 1.00 52.62 182 PRO A N 1
ATOM 1461 C CA . PRO A 1 182 ? -17.162 4.160 26.088 1.00 52.62 182 PRO A CA 1
ATOM 1462 C C . PRO A 1 182 ? -17.619 2.710 26.349 1.00 52.62 182 PRO A C 1
ATOM 1464 O O . PRO A 1 182 ? -17.306 2.159 27.401 1.00 52.62 182 PRO A O 1
ATOM 1467 N N . GLN A 1 183 ? -18.326 2.070 25.414 1.00 49.25 183 GLN A N 1
ATOM 1468 C CA . GLN A 1 183 ? -18.952 0.750 25.583 1.00 49.25 183 GLN A CA 1
ATOM 1469 C C . GLN A 1 183 ? -17.967 -0.439 25.556 1.00 49.25 183 GLN A C 1
ATOM 1471 O O . GLN A 1 183 ? -18.372 -1.558 25.853 1.00 49.25 183 GLN A O 1
ATOM 1476 N N . LEU A 1 184 ? -16.684 -0.225 25.233 1.00 55.12 184 LEU A N 1
ATOM 1477 C CA . LEU A 1 184 ? -15.674 -1.287 25.069 1.00 55.12 184 LEU A CA 1
ATOM 1478 C C . LEU A 1 184 ? -14.454 -1.129 26.006 1.00 55.12 184 LEU A C 1
ATOM 1480 O O . LEU A 1 184 ? -13.330 -1.462 25.626 1.00 55.12 184 LEU A O 1
ATOM 1484 N N . LYS A 1 185 ? -14.620 -0.575 27.214 1.00 51.72 185 LYS A N 1
ATOM 1485 C CA . LYS A 1 185 ? -13.508 -0.439 28.178 1.00 51.72 185 LYS A CA 1
ATOM 1486 C C . LYS A 1 185 ? -13.214 -1.772 28.886 1.00 51.72 185 LYS A C 1
ATOM 1488 O O . LYS A 1 185 ? -13.919 -2.138 29.820 1.00 51.72 185 LYS A O 1
ATOM 1493 N N . ASN A 1 186 ? -12.141 -2.458 28.486 1.00 56.22 186 ASN A N 1
ATOM 1494 C CA . ASN A 1 186 ? -11.414 -3.365 29.385 1.00 56.22 186 ASN A CA 1
ATOM 1495 C C . ASN A 1 186 ? -10.486 -2.529 30.284 1.00 56.22 186 ASN A C 1
ATOM 1497 O O . ASN A 1 186 ? -10.002 -1.486 29.847 1.00 56.22 186 ASN A O 1
ATOM 1501 N N . LYS A 1 187 ? -10.255 -2.957 31.535 1.00 55.62 187 LYS A N 1
ATOM 1502 C CA . LYS A 1 187 ? -9.490 -2.174 32.530 1.00 55.62 187 LYS A CA 1
ATOM 1503 C C . LYS A 1 187 ? -8.029 -1.924 32.136 1.00 55.62 187 LYS A C 1
ATOM 1505 O O . LYS A 1 187 ? -7.511 -0.867 32.476 1.00 55.62 187 LYS A O 1
ATOM 1510 N N . ASP A 1 188 ? -7.420 -2.836 31.378 1.00 57.31 188 ASP A N 1
ATOM 1511 C CA . ASP A 1 188 ? -5.967 -2.820 31.150 1.00 57.31 188 ASP A CA 1
ATOM 1512 C C . ASP A 1 188 ? -5.558 -2.407 29.725 1.00 57.31 188 ASP A C 1
ATOM 1514 O O . ASP A 1 188 ? -4.421 -1.999 29.502 1.00 57.31 188 ASP A O 1
ATOM 1518 N N . VAL A 1 189 ? -6.469 -2.481 28.743 1.00 67.38 189 VAL A N 1
ATOM 1519 C CA . VAL A 1 189 ? -6.155 -2.212 27.327 1.00 67.38 189 VAL A CA 1
ATOM 1520 C C . VAL A 1 189 ? -7.267 -1.402 26.662 1.00 67.38 189 VAL A C 1
ATOM 1522 O O . VAL A 1 189 ? -8.439 -1.783 26.674 1.00 67.38 189 VAL A O 1
ATOM 1525 N N . SER A 1 190 ? -6.885 -0.292 26.024 1.00 81.81 190 SER A N 1
ATOM 1526 C CA . SER A 1 190 ? -7.787 0.525 25.206 1.00 81.81 190 SER A CA 1
ATOM 1527 C C . SER A 1 190 ? -8.212 -0.223 23.939 1.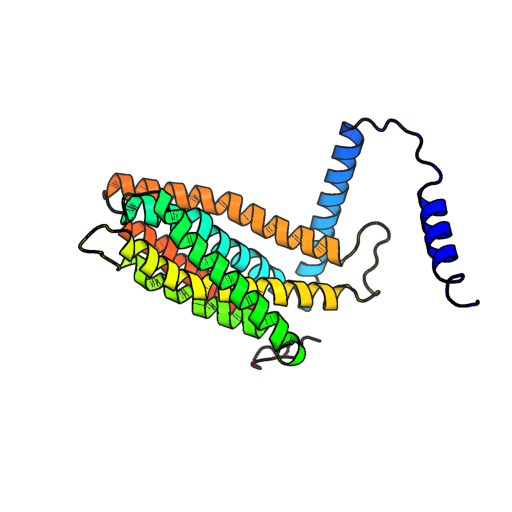00 81.81 190 SER A C 1
ATOM 1529 O O . SER A 1 190 ? -7.364 -0.679 23.172 1.00 81.81 190 SER A O 1
ATOM 1531 N N . SER A 1 191 ? -9.518 -0.288 23.666 1.00 82.94 191 SER A N 1
ATOM 1532 C CA . SER A 1 191 ? -10.064 -0.932 22.459 1.00 82.94 191 SER A CA 1
ATOM 1533 C C . SER A 1 191 ? -9.560 -0.317 21.152 1.00 82.94 191 SER A C 1
ATOM 1535 O O . SER A 1 191 ? -9.344 -1.041 20.183 1.00 82.94 191 SER A O 1
ATOM 1537 N N . LEU A 1 192 ? -9.315 0.998 21.131 1.00 87.25 192 LEU A N 1
ATOM 1538 C CA . LEU A 1 192 ? -8.702 1.672 19.985 1.00 87.25 192 LEU A CA 1
ATOM 1539 C C . LEU A 1 192 ? -7.269 1.172 19.758 1.00 87.25 192 LEU A C 1
ATOM 1541 O O . LEU A 1 192 ? -6.925 0.763 18.651 1.00 87.25 192 LEU A O 1
ATOM 1545 N N . GLY A 1 193 ? -6.452 1.170 20.816 1.00 86.00 193 GLY A N 1
ATOM 1546 C CA . GLY A 1 193 ? -5.065 0.708 20.751 1.00 86.00 193 GLY A CA 1
ATOM 1547 C C . GLY A 1 193 ? -4.966 -0.764 20.351 1.00 86.00 193 GLY A C 1
ATOM 1548 O O . GLY A 1 193 ? -4.149 -1.114 19.506 1.00 86.00 193 GLY A O 1
ATOM 1549 N N . ALA A 1 194 ? -5.853 -1.607 20.884 1.00 89.31 194 ALA A N 1
ATOM 1550 C CA . ALA A 1 194 ? -5.930 -3.027 20.554 1.00 89.31 194 ALA A CA 1
ATOM 1551 C C . ALA A 1 194 ? -6.238 -3.269 19.067 1.00 89.31 194 ALA A C 1
ATOM 1553 O O . ALA A 1 194 ? -5.533 -4.030 18.403 1.00 89.31 194 ALA A O 1
ATOM 1554 N N . VAL A 1 195 ? -7.260 -2.599 18.519 1.00 90.88 195 VAL A N 1
ATOM 1555 C CA . VAL A 1 195 ? -7.631 -2.732 17.100 1.00 90.88 195 VAL A CA 1
ATOM 1556 C C . VAL A 1 195 ? -6.505 -2.259 16.184 1.00 90.88 195 VAL A C 1
ATOM 1558 O O . VAL A 1 195 ? -6.147 -2.977 15.252 1.00 90.88 195 VAL A O 1
ATOM 1561 N N . MET A 1 196 ? -5.901 -1.107 16.477 1.00 92.19 196 MET A N 1
ATOM 1562 C CA . MET A 1 196 ? -4.775 -0.597 15.690 1.00 92.19 196 MET A CA 1
ATOM 1563 C C . MET A 1 196 ? -3.564 -1.535 15.759 1.00 92.19 196 MET A C 1
ATOM 1565 O O . MET A 1 196 ? -2.981 -1.852 14.725 1.00 92.19 196 MET A O 1
ATOM 1569 N N . ALA A 1 197 ? -3.221 -2.050 16.946 1.00 92.38 197 ALA A N 1
ATOM 1570 C CA . ALA A 1 197 ? -2.129 -3.008 17.114 1.00 92.38 197 ALA A CA 1
ATOM 1571 C C . ALA A 1 197 ? -2.342 -4.276 16.272 1.00 92.38 197 ALA A C 1
ATOM 1573 O O . ALA A 1 197 ? -1.417 -4.733 15.601 1.00 92.38 197 ALA A O 1
ATOM 1574 N N . PHE A 1 198 ? -3.565 -4.815 16.251 1.00 94.69 198 PHE A N 1
ATOM 1575 C CA . PHE A 1 198 ? -3.902 -5.979 15.432 1.00 94.69 198 PHE A CA 1
ATOM 1576 C C . PHE A 1 198 ? -3.812 -5.694 13.923 1.00 94.69 198 PHE A C 1
ATOM 1578 O O . PHE A 1 198 ? -3.217 -6.486 13.189 1.00 94.69 198 PHE A O 1
ATOM 1585 N N . LEU A 1 199 ? -4.360 -4.569 13.449 1.00 94.19 199 LEU A N 1
ATOM 1586 C CA . LEU A 1 199 ? -4.355 -4.207 12.024 1.00 94.19 199 LEU A CA 1
ATOM 1587 C C . LEU A 1 199 ? -2.940 -3.940 11.494 1.00 94.19 199 LEU A C 1
ATOM 1589 O O . LEU A 1 199 ? -2.568 -4.474 10.443 1.00 94.19 199 LEU A O 1
ATOM 1593 N N . TYR A 1 200 ? -2.128 -3.185 12.243 1.00 93.69 200 TYR A N 1
ATOM 1594 C CA . TYR A 1 200 ? -0.727 -2.948 11.895 1.00 93.69 200 TYR A CA 1
ATOM 1595 C C . TYR A 1 200 ? 0.097 -4.233 11.948 1.00 93.69 200 TYR A C 1
ATOM 1597 O O . TYR A 1 200 ? 0.855 -4.502 11.020 1.00 93.69 200 TYR A O 1
ATOM 1605 N N . SER A 1 201 ? -0.066 -5.059 12.989 1.00 95.38 201 SER A N 1
ATOM 1606 C CA . SER A 1 201 ? 0.643 -6.341 13.091 1.00 95.38 201 SER A CA 1
ATOM 1607 C C . SER A 1 201 ? 0.294 -7.276 11.928 1.00 95.38 201 SER A C 1
ATOM 1609 O O . SER A 1 201 ? 1.187 -7.909 11.360 1.00 95.38 201 SER A O 1
ATOM 1611 N N . SER A 1 202 ? -0.976 -7.302 11.510 1.00 95.06 202 SER A N 1
ATOM 1612 C CA . SER A 1 202 ? -1.436 -8.080 10.354 1.00 95.06 202 SER A CA 1
ATOM 1613 C C . SER A 1 202 ? -0.778 -7.609 9.054 1.00 95.06 202 SER A C 1
ATOM 1615 O O . SER A 1 202 ? -0.247 -8.429 8.306 1.00 95.06 202 SER A O 1
ATOM 1617 N N . TYR A 1 203 ? -0.741 -6.293 8.812 1.00 94.31 203 TYR A N 1
ATOM 1618 C CA . TYR A 1 203 ? -0.037 -5.706 7.666 1.00 94.31 203 TYR A CA 1
ATOM 1619 C C . TYR A 1 203 ? 1.464 -6.036 7.686 1.00 94.31 203 TYR A C 1
ATOM 1621 O O . TYR A 1 203 ? 1.989 -6.527 6.690 1.00 94.31 203 TYR A O 1
ATOM 1629 N N . ILE A 1 204 ? 2.149 -5.809 8.814 1.00 94.75 204 ILE A N 1
ATOM 1630 C CA . ILE A 1 204 ? 3.596 -6.038 8.941 1.00 94.75 204 ILE A CA 1
ATOM 1631 C C . ILE A 1 204 ? 3.924 -7.505 8.673 1.00 94.75 204 ILE A C 1
ATOM 1633 O O . ILE A 1 204 ? 4.861 -7.798 7.934 1.00 94.75 204 ILE A O 1
ATOM 1637 N N . THR A 1 205 ? 3.137 -8.426 9.232 1.00 96.19 205 THR A N 1
ATOM 1638 C CA . THR A 1 205 ? 3.310 -9.869 9.016 1.00 96.19 205 THR A CA 1
ATOM 1639 C C . THR A 1 205 ? 3.143 -10.221 7.540 1.00 96.19 205 THR A C 1
ATOM 1641 O O . THR A 1 205 ? 3.982 -10.912 6.963 1.00 96.19 205 THR A O 1
ATOM 1644 N N . LEU A 1 206 ? 2.090 -9.703 6.905 1.00 95.06 206 LEU A N 1
ATOM 1645 C CA . LEU A 1 206 ? 1.816 -9.940 5.493 1.00 95.06 206 LEU A CA 1
ATOM 1646 C C . LEU A 1 206 ? 2.932 -9.373 4.600 1.00 95.06 206 LEU A C 1
ATOM 1648 O O . LEU A 1 206 ? 3.415 -10.070 3.708 1.00 95.06 206 LEU A O 1
ATOM 1652 N N . TYR A 1 207 ? 3.412 -8.160 4.882 1.00 94.31 207 TYR A N 1
ATOM 1653 C CA . TYR A 1 207 ? 4.532 -7.545 4.172 1.00 94.31 207 TYR A CA 1
ATOM 1654 C C . TYR A 1 207 ? 5.842 -8.323 4.366 1.00 94.31 207 TYR A C 1
ATOM 1656 O O . TYR A 1 207 ? 6.539 -8.601 3.390 1.00 94.31 207 TYR A O 1
ATOM 1664 N N . ALA A 1 208 ? 6.157 -8.736 5.596 1.00 95.00 208 ALA A N 1
ATOM 1665 C CA . ALA A 1 208 ? 7.370 -9.486 5.922 1.00 95.00 208 ALA A CA 1
ATOM 1666 C C . ALA A 1 208 ? 7.429 -10.865 5.246 1.00 95.00 208 ALA A C 1
ATOM 1668 O O . ALA A 1 208 ? 8.519 -11.346 4.943 1.00 95.00 208 ALA A O 1
ATOM 1669 N N . ILE A 1 209 ? 6.278 -11.490 4.983 1.00 95.38 209 ILE A N 1
ATOM 1670 C CA . ILE A 1 209 ? 6.196 -12.766 4.263 1.00 95.38 209 ILE A CA 1
ATOM 1671 C C . ILE A 1 209 ? 6.215 -12.537 2.750 1.00 95.38 209 ILE A C 1
ATOM 1673 O O . ILE A 1 209 ? 7.030 -13.128 2.040 1.00 95.38 209 ILE A O 1
ATOM 1677 N N . LEU A 1 210 ? 5.325 -11.686 2.234 1.00 93.94 210 LEU A N 1
ATOM 1678 C CA . LEU A 1 210 ? 5.129 -11.556 0.791 1.00 93.94 210 LEU A CA 1
ATOM 1679 C C . LEU A 1 210 ? 6.272 -10.809 0.104 1.00 93.94 210 LEU A C 1
ATOM 1681 O O . LEU A 1 210 ? 6.667 -11.207 -0.989 1.00 93.94 210 LEU A O 1
ATOM 1685 N N . ASN A 1 211 ? 6.832 -9.763 0.718 1.00 92.06 211 ASN A N 1
ATOM 1686 C CA . ASN A 1 211 ? 7.869 -8.960 0.069 1.00 92.06 211 ASN A CA 1
ATOM 1687 C C . ASN A 1 211 ? 9.130 -9.791 -0.274 1.00 92.06 211 ASN A C 1
ATOM 1689 O O . ASN A 1 211 ? 9.538 -9.779 -1.438 1.00 92.06 211 ASN A O 1
ATOM 1693 N N . PRO A 1 212 ? 9.704 -10.607 0.639 1.00 93.25 212 PRO A N 1
ATOM 1694 C CA . PRO A 1 212 ? 10.824 -11.485 0.291 1.00 93.25 212 PRO A CA 1
ATOM 1695 C C . PRO A 1 212 ? 10.463 -12.586 -0.713 1.00 93.25 212 PRO A C 1
ATOM 1697 O O . PRO A 1 212 ? 11.283 -12.915 -1.569 1.00 93.25 212 PRO A O 1
ATOM 1700 N N . LEU A 1 213 ? 9.260 -13.169 -0.628 1.00 93.56 213 LEU A N 1
ATOM 1701 C CA . LEU A 1 213 ? 8.823 -14.220 -1.557 1.00 93.56 213 LEU A CA 1
ATOM 1702 C C . LEU A 1 213 ? 8.696 -13.688 -2.987 1.00 93.56 213 LEU A C 1
ATOM 1704 O O . LEU A 1 213 ? 9.215 -14.294 -3.925 1.00 93.56 213 LEU A O 1
ATOM 1708 N N . LEU A 1 214 ? 8.059 -12.529 -3.148 1.00 92.12 214 LEU A N 1
ATOM 1709 C CA . LEU A 1 214 ? 7.900 -11.880 -4.445 1.00 92.12 214 LEU A CA 1
ATOM 1710 C C . LEU A 1 214 ? 9.236 -11.352 -4.977 1.00 92.12 214 LEU A C 1
ATOM 1712 O O . LEU A 1 214 ? 9.489 -11.450 -6.174 1.00 92.12 214 LEU A O 1
ATOM 1716 N N . GLY A 1 215 ? 10.119 -10.859 -4.103 1.00 90.44 215 GLY A N 1
ATOM 1717 C CA . GLY A 1 215 ? 11.488 -10.492 -4.471 1.00 90.44 215 GLY A CA 1
ATOM 1718 C C . GLY A 1 215 ? 12.269 -11.677 -5.045 1.00 90.44 215 GLY A C 1
ATOM 1719 O O . GLY A 1 215 ? 12.794 -11.588 -6.153 1.00 90.44 215 GLY A O 1
ATOM 1720 N N . LYS A 1 216 ? 12.249 -12.829 -4.357 1.00 92.06 216 LYS A N 1
ATOM 1721 C CA . LYS A 1 216 ? 12.862 -14.078 -4.850 1.00 92.06 216 LYS A CA 1
ATOM 1722 C C . LYS A 1 216 ? 12.277 -14.521 -6.191 1.00 92.06 216 LYS A C 1
ATOM 1724 O O . LYS A 1 216 ? 13.020 -14.978 -7.057 1.00 92.06 216 LYS A O 1
ATOM 1729 N N . TYR A 1 217 ? 10.963 -14.385 -6.372 1.00 92.69 217 TYR A N 1
ATOM 1730 C CA . TYR A 1 217 ? 10.305 -14.681 -7.644 1.00 92.69 217 TYR A CA 1
ATOM 1731 C C . TYR A 1 217 ? 10.797 -13.761 -8.771 1.00 92.69 217 TYR A C 1
ATOM 1733 O O . TYR A 1 217 ? 11.181 -14.249 -9.835 1.00 92.69 217 TYR A O 1
ATOM 1741 N N . ILE A 1 218 ? 10.852 -12.447 -8.530 1.00 90.38 218 ILE A N 1
ATOM 1742 C CA . ILE A 1 218 ? 11.364 -11.464 -9.494 1.00 90.38 218 ILE A CA 1
ATOM 1743 C C . ILE A 1 218 ? 12.809 -11.793 -9.884 1.00 90.38 218 ILE A C 1
ATOM 1745 O O . ILE A 1 218 ? 13.123 -11.841 -11.075 1.00 90.38 218 ILE A O 1
ATOM 1749 N N . ASP A 1 219 ? 13.673 -12.066 -8.904 1.00 89.94 219 ASP A N 1
ATOM 1750 C CA . ASP A 1 219 ? 15.077 -12.399 -9.154 1.00 89.94 219 ASP A CA 1
ATOM 1751 C C . ASP A 1 219 ? 15.226 -13.721 -9.925 1.00 89.94 219 ASP A C 1
ATOM 1753 O O . ASP A 1 219 ? 16.030 -13.807 -10.853 1.00 89.94 219 ASP A O 1
ATOM 1757 N N . SER A 1 220 ? 14.416 -14.737 -9.610 1.00 90.62 220 SER A N 1
ATOM 1758 C CA . SER A 1 220 ? 14.405 -16.016 -10.333 1.00 90.62 220 SER A CA 1
ATOM 1759 C C . SER A 1 220 ? 14.025 -15.842 -11.808 1.00 90.62 220 SER A C 1
ATOM 1761 O O . SER A 1 220 ? 14.721 -16.344 -12.697 1.00 90.62 220 SER A O 1
ATOM 1763 N N . VAL A 1 221 ? 12.967 -15.073 -12.088 1.00 90.12 221 VAL A N 1
ATOM 1764 C CA . VAL A 1 221 ? 12.529 -14.781 -13.461 1.00 90.12 221 VAL A CA 1
ATOM 1765 C C . VAL A 1 221 ? 13.579 -13.965 -14.209 1.00 90.12 221 VAL A C 1
ATOM 1767 O O . VAL A 1 221 ? 13.865 -14.258 -15.372 1.00 90.12 221 VAL A O 1
ATOM 1770 N N . TYR A 1 222 ? 14.178 -12.973 -13.549 1.00 87.19 222 TYR A N 1
ATOM 1771 C CA . TYR A 1 222 ? 15.226 -12.154 -14.146 1.00 87.19 222 TYR A CA 1
ATOM 1772 C C . TYR A 1 222 ? 16.455 -12.990 -14.517 1.00 87.19 222 TYR A C 1
ATOM 1774 O O . TYR A 1 222 ? 16.940 -12.884 -15.639 1.00 87.19 222 TYR A O 1
ATOM 1782 N N . ASN A 1 223 ? 16.915 -13.876 -13.631 1.00 89.12 223 ASN A N 1
ATOM 1783 C CA . ASN A 1 223 ? 18.070 -14.735 -13.904 1.00 89.12 223 ASN A CA 1
ATOM 1784 C C . ASN A 1 223 ? 17.814 -15.704 -15.070 1.00 89.12 223 ASN A C 1
ATOM 1786 O O . ASN A 1 223 ? 18.720 -15.970 -15.856 1.00 89.12 223 ASN A O 1
ATOM 1790 N N . SER A 1 224 ? 16.578 -16.197 -15.210 1.00 88.88 224 SER A N 1
ATOM 1791 C CA . SER A 1 224 ? 16.201 -17.118 -16.287 1.00 88.88 224 SER A CA 1
ATOM 1792 C C . SER A 1 224 ? 16.009 -16.427 -17.641 1.00 88.88 224 SER A C 1
ATOM 1794 O O . SER A 1 224 ? 16.464 -16.943 -18.658 1.00 88.88 224 SER A O 1
ATOM 1796 N N . LYS A 1 225 ? 15.326 -15.276 -17.680 1.00 83.62 225 LYS A N 1
ATOM 1797 C CA . LYS A 1 225 ? 14.902 -14.632 -18.937 1.00 83.62 225 LYS A CA 1
ATOM 1798 C C . LYS A 1 225 ? 15.698 -13.377 -19.298 1.00 83.62 225 LYS A C 1
ATOM 1800 O O . LYS A 1 225 ? 15.455 -12.806 -20.356 1.00 83.62 225 LYS A O 1
ATOM 1805 N N . GLN A 1 226 ? 16.591 -12.916 -18.417 1.00 82.44 226 GLN A N 1
ATOM 1806 C CA . GLN A 1 226 ? 17.333 -11.648 -18.527 1.00 82.44 226 GLN A CA 1
ATOM 1807 C C . GLN A 1 226 ? 16.428 -10.416 -18.724 1.00 82.44 226 GLN A C 1
ATOM 1809 O O . GLN A 1 226 ? 16.862 -9.348 -19.147 1.00 82.44 226 GLN A O 1
ATOM 1814 N N . THR A 1 227 ? 15.140 -10.548 -18.395 1.00 82.19 227 THR A N 1
ATOM 1815 C CA . THR A 1 227 ? 14.143 -9.484 -18.476 1.00 82.19 227 THR A CA 1
ATOM 1816 C C . THR A 1 227 ? 13.187 -9.571 -17.297 1.00 82.19 227 THR A C 1
ATOM 1818 O O . THR A 1 227 ? 12.806 -10.657 -16.859 1.00 82.19 227 THR A O 1
ATOM 1821 N N . ILE A 1 228 ? 12.783 -8.411 -16.785 1.00 83.94 228 ILE A N 1
ATOM 1822 C CA . ILE A 1 228 ? 11.888 -8.300 -15.630 1.00 83.94 228 ILE A CA 1
ATOM 1823 C C . ILE A 1 228 ? 10.410 -8.134 -16.023 1.00 83.94 228 ILE A C 1
ATOM 1825 O O . ILE A 1 228 ? 9.523 -8.273 -15.183 1.00 83.94 228 ILE A O 1
ATOM 1829 N N . ARG A 1 229 ? 10.117 -7.924 -17.316 1.00 85.38 229 ARG A N 1
ATOM 1830 C CA . ARG A 1 229 ? 8.747 -7.761 -17.846 1.00 85.38 229 ARG A CA 1
ATOM 1831 C C . ARG A 1 229 ? 7.789 -8.874 -17.410 1.00 85.38 229 ARG A C 1
ATOM 1833 O O . ARG A 1 229 ? 6.724 -8.549 -16.887 1.00 85.38 229 ARG A O 1
ATOM 1840 N N . PRO A 1 230 ? 8.137 -10.171 -17.552 1.00 86.88 230 PRO A N 1
ATOM 1841 C CA . PRO A 1 230 ? 7.225 -11.242 -17.170 1.00 86.88 230 PRO A CA 1
ATOM 1842 C C . PRO A 1 230 ? 6.971 -11.262 -15.664 1.00 86.88 230 PRO A C 1
ATOM 1844 O O . PRO A 1 230 ? 5.854 -11.539 -15.248 1.00 86.88 230 PRO A O 1
ATOM 1847 N N . ALA A 1 231 ? 7.974 -10.916 -14.851 1.00 88.38 231 ALA A N 1
ATOM 1848 C CA . ALA A 1 231 ? 7.800 -10.819 -13.408 1.00 88.38 231 ALA A CA 1
ATOM 1849 C C . ALA A 1 231 ? 6.803 -9.705 -13.053 1.00 88.38 231 ALA A C 1
ATOM 1851 O O . ALA A 1 231 ? 5.890 -9.937 -12.267 1.00 88.38 231 ALA A O 1
ATOM 1852 N N . PHE A 1 232 ? 6.911 -8.541 -13.704 1.00 90.88 232 PHE A N 1
ATOM 1853 C CA . PHE A 1 232 ? 6.016 -7.404 -13.472 1.00 90.88 232 PHE A CA 1
ATOM 1854 C C . PHE A 1 232 ? 4.580 -7.642 -13.931 1.00 90.88 232 PHE A C 1
ATOM 1856 O O . PHE A 1 232 ? 3.666 -7.110 -13.311 1.00 90.88 232 PHE A O 1
ATOM 1863 N N . ILE A 1 233 ? 4.338 -8.473 -14.949 1.00 92.06 233 ILE A N 1
ATOM 1864 C CA . ILE A 1 233 ? 2.961 -8.869 -15.287 1.00 92.06 233 ILE A CA 1
ATOM 1865 C C . ILE A 1 233 ? 2.285 -9.526 -14.074 1.00 92.06 233 ILE A C 1
ATOM 1867 O O . ILE A 1 233 ? 1.140 -9.206 -13.765 1.00 92.06 233 ILE A O 1
ATOM 1871 N N . PHE A 1 234 ? 2.991 -10.394 -13.346 1.00 91.25 234 PHE A N 1
ATOM 1872 C CA . PHE A 1 234 ? 2.423 -11.071 -12.180 1.00 91.25 234 PHE A CA 1
ATOM 1873 C C . PHE A 1 234 ? 2.433 -10.201 -10.915 1.00 91.25 234 PHE A C 1
ATOM 1875 O O . PHE A 1 234 ? 1.432 -10.171 -10.202 1.00 91.25 234 PHE A O 1
ATOM 1882 N N . THR A 1 235 ? 3.516 -9.470 -10.642 1.00 90.69 235 THR A N 1
ATOM 1883 C CA . THR A 1 235 ? 3.648 -8.689 -9.397 1.00 90.69 235 THR A CA 1
ATOM 1884 C C . THR A 1 235 ? 2.990 -7.312 -9.460 1.00 90.69 235 THR A C 1
ATOM 1886 O O . THR A 1 235 ? 2.387 -6.874 -8.490 1.00 90.69 235 THR A O 1
ATOM 1889 N N . VAL A 1 236 ? 3.066 -6.620 -10.596 1.00 90.44 236 VAL A N 1
ATOM 1890 C CA . VAL A 1 236 ? 2.434 -5.304 -10.790 1.00 90.44 236 VAL A CA 1
ATOM 1891 C C . VAL A 1 236 ? 1.069 -5.453 -11.453 1.00 90.44 236 VAL A C 1
ATOM 1893 O O . VAL A 1 236 ? 0.132 -4.766 -11.082 1.00 90.44 236 VAL A O 1
ATOM 1896 N N . GLY A 1 237 ? 0.907 -6.365 -12.410 1.00 89.94 237 GLY A N 1
ATOM 1897 C CA . GLY A 1 237 ? -0.384 -6.566 -13.070 1.00 89.94 237 GLY A CA 1
ATOM 1898 C C . GLY A 1 237 ? -1.369 -7.354 -12.204 1.00 89.94 237 GLY A C 1
ATOM 1899 O O . GLY A 1 237 ? -2.354 -6.816 -11.695 1.00 89.94 237 GLY A O 1
ATOM 1900 N N . VAL A 1 238 ? -1.112 -8.655 -12.054 1.00 92.25 238 VAL A N 1
ATOM 1901 C CA . VAL A 1 238 ? -2.052 -9.607 -11.438 1.00 92.25 2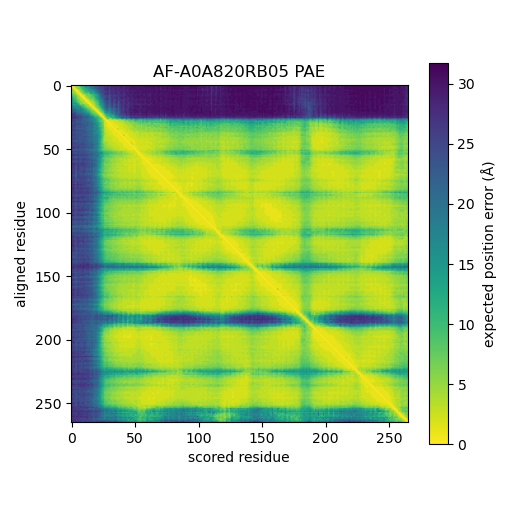38 VAL A CA 1
ATOM 1902 C C . VAL A 1 238 ? -2.252 -9.326 -9.952 1.00 92.25 238 VAL A C 1
ATOM 1904 O O . VAL A 1 238 ? -3.386 -9.199 -9.504 1.00 92.25 238 VAL A O 1
ATOM 1907 N N . GLN A 1 239 ? -1.175 -9.198 -9.182 1.00 93.19 239 GLN A N 1
ATOM 1908 C CA . GLN A 1 239 ? -1.273 -9.010 -7.737 1.00 93.19 239 GLN A CA 1
ATOM 1909 C C . GLN A 1 239 ? -1.973 -7.698 -7.355 1.00 93.19 239 GLN A C 1
ATOM 1911 O O . GLN A 1 239 ? -2.850 -7.723 -6.493 1.00 93.19 239 GLN A O 1
ATOM 1916 N N . ILE A 1 240 ? -1.644 -6.575 -8.006 1.00 93.19 240 ILE A N 1
ATOM 1917 C CA . ILE A 1 240 ? -2.340 -5.298 -7.768 1.00 93.19 240 ILE A CA 1
ATOM 1918 C C . ILE A 1 240 ? -3.822 -5.426 -8.124 1.00 93.19 240 ILE A C 1
ATOM 1920 O O . ILE A 1 240 ? -4.668 -4.968 -7.364 1.00 93.19 240 ILE A O 1
ATOM 1924 N N . THR A 1 241 ? -4.152 -6.109 -9.224 1.00 94.38 241 THR A N 1
ATOM 1925 C CA . THR A 1 241 ? -5.550 -6.365 -9.607 1.00 94.38 241 THR A CA 1
ATOM 1926 C C . THR A 1 241 ? -6.285 -7.173 -8.537 1.00 94.38 241 THR A C 1
ATOM 1928 O O . THR A 1 241 ? -7.398 -6.819 -8.157 1.00 94.38 241 THR A O 1
ATOM 1931 N N . ILE A 1 242 ? -5.661 -8.229 -8.005 1.00 95.06 242 ILE A N 1
ATOM 1932 C CA . ILE A 1 242 ? -6.240 -9.039 -6.926 1.00 95.06 242 ILE A CA 1
ATOM 1933 C C . ILE A 1 242 ? -6.477 -8.178 -5.682 1.00 95.06 242 ILE A C 1
ATOM 1935 O O . ILE A 1 242 ? -7.575 -8.212 -5.130 1.00 95.06 242 ILE A O 1
ATOM 1939 N N . VAL A 1 243 ? -5.487 -7.388 -5.253 1.00 94.38 243 VAL A N 1
ATOM 1940 C CA . VAL A 1 243 ? -5.631 -6.516 -4.076 1.00 94.38 243 VAL A CA 1
ATOM 1941 C C . VAL A 1 243 ? -6.717 -5.468 -4.300 1.00 94.38 243 VAL A C 1
ATOM 1943 O O . VAL A 1 243 ? -7.593 -5.324 -3.452 1.00 94.38 243 VAL A O 1
ATOM 1946 N N . SER A 1 244 ? -6.718 -4.799 -5.453 1.00 93.81 244 SER A N 1
ATOM 1947 C CA . SER A 1 244 ? -7.734 -3.812 -5.820 1.00 93.81 244 SER A CA 1
ATOM 1948 C C . SER A 1 244 ? -9.146 -4.405 -5.769 1.00 93.81 244 SER A C 1
ATOM 1950 O O . SER A 1 244 ? -10.034 -3.835 -5.134 1.00 93.81 244 SER A O 1
ATOM 1952 N N . ILE A 1 245 ? -9.351 -5.596 -6.345 1.00 94.19 245 ILE A N 1
ATOM 1953 C CA . ILE A 1 245 ? -10.643 -6.294 -6.301 1.00 94.19 245 ILE A CA 1
ATOM 1954 C C . ILE A 1 245 ? -11.018 -6.654 -4.861 1.00 94.19 245 ILE A C 1
ATOM 1956 O O . ILE A 1 245 ? -12.152 -6.411 -4.455 1.00 94.19 245 ILE A O 1
ATOM 1960 N N . LEU A 1 246 ? -10.094 -7.205 -4.068 1.00 94.62 246 LEU A N 1
ATOM 1961 C CA . LEU A 1 246 ? -10.367 -7.587 -2.680 1.00 94.62 246 LEU A CA 1
ATOM 1962 C C . LEU A 1 246 ? -10.737 -6.381 -1.812 1.00 94.62 246 LEU A C 1
ATOM 1964 O O . LEU A 1 246 ? -11.708 -6.459 -1.055 1.00 94.62 246 LEU A O 1
ATOM 1968 N N . VAL A 1 247 ? -10.009 -5.269 -1.932 1.00 93.62 247 VAL A N 1
ATOM 1969 C CA . VAL A 1 247 ? -10.302 -4.022 -1.210 1.00 93.62 247 VAL A CA 1
ATOM 1970 C C . VAL A 1 247 ? -11.645 -3.466 -1.671 1.00 93.62 247 VAL A C 1
ATOM 1972 O O . VAL A 1 247 ? -12.518 -3.216 -0.840 1.00 93.62 247 VAL A O 1
ATOM 1975 N N . SER A 1 248 ? -11.867 -3.368 -2.983 1.00 92.31 248 SER A N 1
ATOM 1976 C CA . SER A 1 248 ? -13.117 -2.866 -3.557 1.00 92.31 248 SER A CA 1
ATOM 1977 C C . SER A 1 248 ? -14.326 -3.687 -3.101 1.00 92.31 248 SER A C 1
ATOM 1979 O O . SER A 1 248 ? -15.273 -3.119 -2.555 1.00 92.31 248 SER A O 1
ATOM 1981 N N . LEU A 1 249 ? -14.268 -5.021 -3.194 1.00 91.88 249 LEU A N 1
ATOM 1982 C CA . LEU A 1 249 ? -15.313 -5.923 -2.695 1.00 91.88 249 LEU A CA 1
ATOM 1983 C C . LEU A 1 249 ? -15.523 -5.779 -1.184 1.00 91.88 249 LEU A C 1
ATOM 1985 O O . LEU A 1 249 ? -16.664 -5.745 -0.716 1.00 91.88 249 LEU A O 1
ATOM 1989 N N . SER A 1 250 ? -14.442 -5.620 -0.420 1.00 89.88 250 SER A N 1
ATOM 1990 C CA . SER A 1 250 ? -14.518 -5.411 1.029 1.00 89.88 250 SER A CA 1
ATOM 1991 C C . SER A 1 250 ? -15.227 -4.106 1.389 1.00 89.88 250 SER A C 1
ATOM 1993 O O . SER A 1 250 ? -15.949 -4.062 2.388 1.00 89.88 250 SER A O 1
ATOM 1995 N N . THR A 1 251 ? -15.132 -3.068 0.546 1.00 89.00 251 THR A N 1
ATOM 1996 C CA . THR A 1 251 ? -15.875 -1.814 0.757 1.00 89.00 251 THR A CA 1
ATOM 1997 C C . THR A 1 251 ? -17.393 -1.973 0.674 1.00 89.00 251 THR A C 1
ATOM 1999 O O . THR A 1 251 ? -18.110 -1.096 1.154 1.00 89.00 251 THR A O 1
ATOM 2002 N N . PHE A 1 252 ? -17.908 -3.068 0.100 1.00 87.44 252 PHE A N 1
ATOM 2003 C CA . PHE A 1 252 ? -19.347 -3.336 0.012 1.00 87.44 252 PHE A CA 1
ATOM 2004 C C . PHE A 1 252 ? -19.907 -4.120 1.209 1.00 87.44 252 PHE A C 1
ATOM 2006 O O . PHE A 1 252 ? -21.123 -4.192 1.369 1.00 87.44 252 PHE A O 1
ATOM 2013 N N . ILE A 1 253 ? -19.059 -4.648 2.095 1.00 85.44 253 ILE A N 1
ATOM 2014 C CA . ILE A 1 253 ? -19.490 -5.412 3.278 1.00 85.44 253 ILE A CA 1
ATOM 2015 C C . ILE A 1 253 ? -20.282 -4.567 4.304 1.00 85.44 253 ILE A C 1
ATOM 2017 O O . ILE A 1 253 ? -21.258 -5.080 4.863 1.00 85.44 253 ILE A O 1
ATOM 2021 N N . PRO A 1 254 ? -19.923 -3.299 4.602 1.00 81.12 254 PRO A N 1
ATOM 2022 C CA . PRO A 1 254 ? -20.662 -2.490 5.574 1.00 81.12 254 PRO A CA 1
ATOM 2023 C C . PRO A 1 254 ? -22.114 -2.231 5.150 1.00 81.12 254 PRO A C 1
ATOM 2025 O O . PRO A 1 254 ? -22.412 -2.052 3.970 1.00 81.12 254 PRO A O 1
ATOM 2028 N N . LYS A 1 255 ? -23.041 -2.147 6.114 1.00 72.44 255 LYS A N 1
ATOM 2029 C CA . LYS A 1 255 ? -24.450 -1.835 5.817 1.00 72.44 255 LYS A CA 1
ATOM 2030 C C . LYS A 1 255 ? -24.566 -0.460 5.145 1.00 72.44 255 LYS A C 1
ATOM 2032 O O . LYS A 1 255 ? -24.010 0.520 5.626 1.00 72.44 255 LYS A O 1
ATOM 2037 N N . GLY A 1 256 ? -25.309 -0.388 4.038 1.00 70.50 256 GLY A N 1
ATOM 2038 C CA . GLY A 1 256 ? -25.532 0.859 3.294 1.00 70.50 256 GLY A CA 1
ATOM 2039 C C . GLY A 1 256 ? -24.375 1.290 2.382 1.00 70.50 256 GLY A C 1
ATOM 2040 O O . GLY A 1 256 ? -24.460 2.354 1.770 1.00 70.50 256 GLY A O 1
ATOM 2041 N N . SER A 1 257 ? -23.337 0.460 2.248 1.00 73.62 257 SER A N 1
ATOM 2042 C CA . SER A 1 257 ? -22.126 0.701 1.452 1.00 73.62 257 SER A CA 1
ATOM 2043 C C . SER A 1 257 ? -22.362 0.967 -0.037 1.00 73.62 257 SER A C 1
ATOM 2045 O O . SER A 1 257 ? -21.510 1.575 -0.676 1.00 73.62 257 SER A O 1
ATOM 2047 N N . CYS A 1 258 ? -23.496 0.566 -0.618 1.00 74.06 258 CYS A N 1
ATOM 2048 C CA . CYS A 1 258 ? -23.794 0.832 -2.032 1.00 74.06 258 CYS A CA 1
ATOM 2049 C C . CYS A 1 258 ? -23.932 2.331 -2.354 1.00 74.06 258 CYS A C 1
ATOM 2051 O O . CYS A 1 258 ? -23.862 2.717 -3.518 1.00 74.06 258 CYS A O 1
ATOM 2053 N N . LYS A 1 259 ? -24.104 3.193 -1.344 1.00 74.38 259 LYS A N 1
ATOM 2054 C CA . LYS A 1 259 ? -24.039 4.648 -1.531 1.00 74.38 259 LYS A CA 1
ATOM 2055 C C . LYS A 1 259 ? -22.588 5.090 -1.740 1.00 74.38 259 LYS A C 1
ATOM 2057 O O . LYS A 1 259 ? -21.660 4.469 -1.229 1.00 74.38 259 LYS A O 1
ATOM 2062 N N . LEU A 1 260 ? -22.388 6.192 -2.463 1.00 65.12 260 LEU A N 1
ATOM 2063 C CA . LEU A 1 260 ? -21.046 6.732 -2.699 1.00 65.12 260 LEU A CA 1
ATOM 2064 C C . LEU A 1 260 ? -20.397 7.195 -1.383 1.00 65.12 260 LEU A C 1
ATOM 2066 O O . LEU A 1 260 ? -19.271 6.817 -1.108 1.00 65.12 260 LEU A O 1
ATOM 2070 N N . ASN A 1 261 ? -21.139 7.908 -0.528 1.00 71.56 261 ASN A N 1
ATOM 2071 C CA . ASN A 1 261 ? -20.699 8.359 0.799 1.00 71.56 261 ASN A CA 1
ATOM 2072 C C . ASN A 1 261 ? -21.686 7.871 1.883 1.00 71.56 261 ASN A C 1
ATOM 2074 O O . ASN A 1 261 ? -22.610 8.604 2.243 1.00 71.56 261 ASN A O 1
ATOM 2078 N N . PRO A 1 262 ? -21.574 6.616 2.348 1.00 71.62 262 PRO A N 1
ATOM 2079 C CA . PRO A 1 262 ? -22.500 6.055 3.327 1.00 71.62 262 PRO A CA 1
ATOM 2080 C C . PRO A 1 262 ? -22.196 6.542 4.749 1.00 71.62 262 PRO A C 1
ATOM 2082 O O . PRO A 1 262 ? -21.037 6.623 5.160 1.00 71.62 262 PRO A O 1
ATOM 2085 N N . SER A 1 263 ? -23.244 6.801 5.533 1.00 68.62 263 SER A N 1
ATOM 2086 C CA . SER A 1 263 ? -23.142 6.948 6.986 1.00 68.62 263 SER A CA 1
ATOM 2087 C C . SER A 1 263 ? -22.941 5.567 7.613 1.00 68.62 263 SER A C 1
ATOM 2089 O O . SER A 1 263 ? -23.850 4.737 7.599 1.00 68.62 263 SER A O 1
ATOM 2091 N N . LEU A 1 264 ? -21.737 5.309 8.120 1.00 64.38 264 LEU A N 1
ATOM 2092 C CA . LEU A 1 264 ? -21.374 4.045 8.757 1.00 64.38 264 LEU A CA 1
ATOM 2093 C C . LEU A 1 264 ? -21.741 4.088 10.248 1.00 64.38 264 LEU A C 1
ATOM 2095 O O . LEU A 1 264 ? -20.896 4.381 11.095 1.00 64.38 264 LEU A O 1
ATOM 2099 N N . GLU A 1 265 ? -23.015 3.835 10.552 1.00 56.72 265 GLU A N 1
ATOM 2100 C CA . GLU A 1 265 ? -23.523 3.664 11.925 1.00 56.72 265 GLU A CA 1
ATOM 2101 C C . GLU A 1 265 ? -23.469 2.215 12.414 1.00 56.72 265 GLU A C 1
ATOM 2103 O O . GLU A 1 265 ? -23.651 1.267 11.617 1.00 56.72 265 GLU A O 1
#

Radius of gyration: 22.68 Å; Cα contacts (8 Å, |Δi|>4): 307; chains: 1; bounding box: 46×53×70 Å

Organism: NCBI:txid392032

InterPro domains:
  IPR036259 MFS transporter superfamily [SSF103473] (48-249)

Sequence (265 aa):
MFINSLGTKTIIEDEQFSVGNRNHKTNYLKALIEGFALFGQSIYLGGKIILTNRKYFWLLPCYSLTLYIHRYIENGIAPQIAKRYLQNSEWSQIIVGGSNFGELLGALCVFFLTKKIRSPIVWLRLDSILLFILWYLPFYNPSTISVKNAWIIALSFIPLGFGSAGDDISLNAYIQSSLSKPQLKNKDVSSLGAVMAFLYSSYITLYAILNPLLGKYIDSVYNSKQTIRPAFIFTVGVQITIVSILVSLSTFIPKGSCKLNPSLE

pLDDT: mean 84.18, std 16.37, range [35.94, 97.94]

Secondary structure (DSSP, 8-state):
--STTHHHHHHHHHHHHHHS-------HHHHHHHHHHHHHHHHHHHHHHHHH-TTTTTHHIIIIIHHHHHHHIIIIIHHHIIIIISS-TTHHHHHHHHHHHHHHHHHHHHHHHTTT---THHHHHHHHHHGGGGGGTTT---SS--HHHHHHHHHHHHHHHHHHHHHHHHHHHHHHHHH-SGGG--SSS-HHHHHHHHHHHHHHHHHHHHHHHHHHHHHHHHHHHS-SHHHHIIIIIIHHHHHHHHHHHHTTSSTTTTSSS----

Mean predicted aligned error: 9.18 Å